Protein AF-A0A1C5IPR6-F1 (afdb_monomer)

Mean predicted aligned error: 8.32 Å

Structure (mmCIF, N/CA/C/O backbone):
data_AF-A0A1C5IPR6-F1
#
_entry.id   AF-A0A1C5IPR6-F1
#
loop_
_atom_site.group_PDB
_atom_site.id
_atom_site.type_symbol
_atom_site.label_atom_id
_atom_site.label_alt_id
_atom_site.label_comp_id
_atom_site.label_asym_id
_atom_site.label_entity_id
_atom_site.label_seq_id
_atom_site.pdbx_PDB_ins_code
_atom_site.Cartn_x
_atom_site.Cartn_y
_atom_site.Cartn_z
_atom_site.occupancy
_atom_site.B_iso_or_equiv
_atom_site.auth_seq_id
_atom_site.auth_comp_id
_atom_site.auth_asym_id
_atom_site.auth_atom_id
_atom_site.pdbx_PDB_model_num
ATOM 1 N N . MET A 1 1 ? 11.214 -1.389 -0.557 1.00 89.25 1 MET A N 1
ATOM 2 C CA . MET A 1 1 ? 10.838 -1.008 -1.935 1.00 89.25 1 MET A CA 1
ATOM 3 C C . MET A 1 1 ? 9.445 -0.386 -1.985 1.00 89.25 1 MET A C 1
ATOM 5 O O . MET A 1 1 ? 9.381 0.808 -2.201 1.00 89.25 1 MET A O 1
ATOM 9 N N . VAL A 1 2 ? 8.354 -1.113 -1.694 1.00 94.38 2 VAL A N 1
ATOM 10 C CA . VAL A 1 2 ? 6.977 -0.554 -1.754 1.00 94.38 2 VAL A CA 1
ATOM 11 C C . VAL A 1 2 ? 6.776 0.671 -0.853 1.00 94.38 2 VAL A C 1
ATOM 13 O O . VAL A 1 2 ? 6.270 1.685 -1.312 1.00 94.38 2 VAL A O 1
ATOM 16 N N . ALA A 1 3 ? 7.227 0.623 0.404 1.00 94.50 3 ALA A N 1
ATOM 17 C CA . ALA A 1 3 ? 7.155 1.795 1.280 1.00 94.50 3 ALA A CA 1
ATOM 18 C C . ALA A 1 3 ? 7.974 2.984 0.741 1.00 94.50 3 ALA A C 1
ATOM 20 O O . ALA A 1 3 ? 7.501 4.109 0.787 1.00 94.50 3 ALA A O 1
ATOM 21 N N . ALA A 1 4 ? 9.161 2.728 0.172 1.00 96.56 4 ALA A N 1
ATOM 22 C CA . ALA A 1 4 ? 9.982 3.769 -0.454 1.00 96.56 4 ALA A CA 1
ATOM 23 C C . ALA A 1 4 ? 9.252 4.417 -1.640 1.00 96.56 4 ALA A C 1
ATOM 25 O O . ALA A 1 4 ? 9.257 5.634 -1.758 1.00 96.56 4 ALA A O 1
ATOM 26 N N . PHE A 1 5 ? 8.564 3.615 -2.465 1.00 98.31 5 PHE A N 1
ATOM 27 C CA . PHE A 1 5 ? 7.723 4.129 -3.544 1.00 98.31 5 PHE A CA 1
ATOM 28 C C . PHE A 1 5 ? 6.685 5.121 -3.034 1.00 98.31 5 PHE A C 1
ATOM 30 O O . PHE A 1 5 ? 6.656 6.242 -3.518 1.00 98.31 5 PHE A O 1
ATOM 37 N N . TRP A 1 6 ? 5.881 4.746 -2.040 1.00 98.25 6 TRP A N 1
ATOM 38 C CA . TRP A 1 6 ? 4.841 5.635 -1.522 1.00 98.25 6 TRP A CA 1
ATOM 39 C C . TRP A 1 6 ? 5.412 6.871 -0.819 1.00 98.25 6 TRP A C 1
ATOM 41 O O . TRP A 1 6 ? 4.878 7.961 -0.992 1.00 98.25 6 TRP A O 1
ATOM 51 N N . GLN A 1 7 ? 6.517 6.725 -0.081 1.00 98.00 7 GLN A N 1
ATOM 52 C CA . GLN A 1 7 ? 7.211 7.847 0.559 1.00 98.00 7 GLN A CA 1
ATOM 53 C C . GLN A 1 7 ? 7.691 8.875 -0.473 1.00 98.00 7 GLN A C 1
ATOM 55 O O . GLN A 1 7 ? 7.416 10.065 -0.332 1.00 98.00 7 GLN A O 1
ATOM 60 N N . VAL A 1 8 ? 8.369 8.426 -1.532 1.00 98.50 8 VAL A N 1
ATOM 61 C CA . VAL A 1 8 ? 8.877 9.304 -2.596 1.00 98.50 8 VAL A CA 1
ATOM 62 C C . VAL A 1 8 ? 7.737 9.841 -3.465 1.00 98.50 8 VAL A C 1
ATOM 64 O O . VAL A 1 8 ? 7.719 11.030 -3.752 1.00 98.50 8 VAL A O 1
ATOM 67 N N . ALA A 1 9 ? 6.752 9.016 -3.832 1.00 98.50 9 ALA A N 1
ATOM 68 C CA . ALA A 1 9 ? 5.604 9.442 -4.636 1.00 98.50 9 ALA A CA 1
ATOM 69 C C . ALA A 1 9 ? 4.750 10.518 -3.951 1.00 98.50 9 ALA A C 1
ATOM 71 O O . ALA A 1 9 ? 4.113 11.299 -4.645 1.00 98.50 9 ALA A O 1
ATOM 72 N N . ALA A 1 10 ? 4.717 10.546 -2.616 1.00 98.06 10 ALA A N 1
ATOM 73 C CA . ALA A 1 10 ? 4.013 11.571 -1.853 1.00 98.06 10 ALA A CA 1
ATOM 74 C C . ALA A 1 10 ? 4.867 12.829 -1.623 1.00 98.06 10 ALA A C 1
ATOM 76 O O . ALA A 1 10 ? 4.388 13.938 -1.829 1.00 98.06 10 ALA A O 1
ATOM 77 N N . SER A 1 11 ? 6.123 12.666 -1.189 1.00 97.44 11 SER A N 1
ATOM 78 C CA . SER A 1 11 ? 6.946 13.781 -0.683 1.00 97.44 11 SER A CA 1
ATOM 79 C C . SER A 1 11 ? 7.966 14.349 -1.675 1.00 97.44 11 SER A C 1
ATOM 81 O O . SER A 1 11 ? 8.475 15.446 -1.465 1.00 97.44 11 SER A O 1
ATOM 83 N N . ARG A 1 12 ? 8.291 13.608 -2.739 1.00 98.12 12 ARG A N 1
ATOM 84 C CA . ARG A 1 12 ? 9.313 13.928 -3.755 1.00 98.12 12 ARG A CA 1
ATOM 85 C C . ARG A 1 12 ? 8.778 13.614 -5.153 1.00 98.12 12 ARG A C 1
ATOM 87 O O . ARG A 1 12 ? 9.444 13.003 -5.989 1.00 98.12 12 ARG A O 1
ATOM 94 N N . THR A 1 13 ? 7.526 14.003 -5.378 1.00 98.44 13 THR A N 1
ATOM 95 C CA . THR A 1 13 ? 6.723 13.635 -6.548 1.00 98.44 13 THR A CA 1
ATOM 96 C C . THR A 1 13 ? 7.406 13.983 -7.862 1.00 98.44 13 THR A C 1
ATOM 98 O O . THR A 1 13 ? 7.504 13.123 -8.734 1.00 98.44 13 THR A O 1
ATOM 101 N N . GLN A 1 14 ? 7.920 15.211 -7.988 1.00 98.50 14 GLN A N 1
ATOM 102 C CA . GLN A 1 14 ? 8.535 15.677 -9.233 1.00 98.50 14 GLN A CA 1
ATOM 103 C C . GLN A 1 14 ? 9.829 14.927 -9.559 1.00 98.50 14 GLN A C 1
ATOM 105 O O . GLN A 1 14 ? 9.998 14.474 -10.685 1.00 98.50 14 GLN A O 1
ATOM 110 N N . GLU A 1 15 ? 10.677 14.661 -8.560 1.00 98.62 15 GLU A N 1
ATOM 111 C CA . GLU A 1 15 ? 11.891 13.859 -8.762 1.00 98.62 15 GLU A CA 1
ATOM 112 C C . GLU A 1 15 ? 11.562 12.445 -9.268 1.00 98.62 15 GLU A C 1
ATOM 114 O O . GLU A 1 15 ? 12.245 11.913 -10.143 1.00 98.62 15 GLU A O 1
ATOM 119 N N . LEU A 1 16 ? 10.493 11.821 -8.752 1.00 98.75 16 LEU A N 1
ATOM 120 C CA . LEU A 1 16 ? 10.054 10.510 -9.233 1.00 98.75 16 LEU A CA 1
ATOM 121 C C . LEU A 1 16 ? 9.448 10.580 -10.639 1.00 98.75 16 LEU A C 1
ATOM 123 O O . LEU A 1 16 ? 9.690 9.676 -11.438 1.00 98.75 16 LEU A O 1
ATOM 127 N N . VAL A 1 17 ? 8.673 11.622 -10.949 1.00 98.75 17 VAL A N 1
ATOM 128 C CA . VAL A 1 17 ? 8.103 11.850 -12.286 1.00 98.75 17 VAL A CA 1
ATOM 129 C C . VAL A 1 17 ? 9.212 11.995 -13.324 1.00 98.75 17 VAL A C 1
ATOM 131 O O . VAL A 1 17 ? 9.202 11.266 -14.317 1.00 98.75 17 VAL A O 1
ATOM 134 N N . GLU A 1 18 ? 10.197 12.855 -13.070 1.00 98.69 18 GLU A N 1
ATOM 135 C CA . GLU A 1 18 ? 11.356 13.061 -13.944 1.00 98.69 18 GLU A CA 1
ATOM 136 C C . GLU A 1 18 ? 12.135 11.759 -14.141 1.00 98.69 18 GLU A C 1
ATOM 138 O O . GLU A 1 18 ? 12.402 11.347 -15.273 1.00 98.69 18 GLU A O 1
ATOM 143 N N . ARG A 1 19 ? 12.427 11.049 -13.044 1.00 98.44 19 ARG A N 1
ATOM 144 C CA . ARG A 1 19 ? 13.168 9.786 -13.090 1.00 98.44 19 ARG A CA 1
ATOM 145 C C . ARG A 1 19 ? 12.431 8.706 -13.887 1.00 98.44 19 ARG A C 1
ATOM 147 O O . ARG A 1 19 ? 13.060 7.951 -14.624 1.00 98.44 19 ARG A O 1
ATOM 154 N N . ILE A 1 20 ? 11.106 8.621 -13.768 1.00 98.19 20 ILE A N 1
ATOM 155 C CA . ILE A 1 20 ? 10.280 7.653 -14.507 1.00 98.19 20 ILE A CA 1
ATOM 156 C C . ILE A 1 20 ? 10.118 8.041 -15.978 1.00 98.19 20 ILE A C 1
ATOM 158 O O . ILE A 1 20 ? 10.091 7.154 -16.836 1.00 98.19 20 ILE A O 1
ATOM 162 N N . ALA A 1 21 ? 10.024 9.335 -16.281 1.00 98.38 21 ALA A N 1
ATOM 163 C CA . ALA A 1 21 ? 10.009 9.828 -17.652 1.00 98.38 21 ALA A CA 1
ATOM 164 C C . ALA A 1 21 ? 11.326 9.506 -18.371 1.00 98.38 21 ALA A C 1
ATOM 166 O O . ALA A 1 21 ? 11.285 9.023 -19.503 1.00 98.38 21 ALA A O 1
ATOM 167 N N . ASP A 1 22 ? 12.466 9.669 -17.692 1.00 98.31 22 ASP A N 1
ATOM 168 C CA . ASP A 1 22 ? 13.781 9.251 -18.188 1.00 98.31 22 ASP A CA 1
ATOM 169 C C . ASP A 1 22 ? 13.855 7.731 -18.419 1.00 98.31 22 ASP A C 1
ATOM 171 O O . ASP A 1 22 ? 14.203 7.289 -19.515 1.00 98.31 22 ASP A O 1
ATOM 175 N N . GLU A 1 23 ? 13.436 6.907 -17.445 1.00 98.00 23 GLU A N 1
ATOM 176 C CA . GLU A 1 23 ? 13.381 5.447 -17.631 1.00 98.00 23 GLU A CA 1
ATOM 177 C C . GLU A 1 23 ? 12.543 5.053 -18.853 1.00 98.00 23 GLU A C 1
ATOM 179 O O . GLU A 1 23 ? 12.905 4.144 -19.612 1.00 98.00 23 GLU A O 1
ATOM 184 N N . HIS A 1 24 ? 11.412 5.735 -19.043 1.00 97.94 24 HIS A N 1
ATOM 185 C CA . HIS A 1 24 ? 10.535 5.484 -20.169 1.00 97.94 24 HIS A CA 1
ATOM 186 C C . HIS A 1 24 ? 11.187 5.885 -21.494 1.00 97.94 24 HIS A C 1
ATOM 188 O O . HIS A 1 24 ? 11.265 5.055 -22.397 1.00 97.94 24 HIS A O 1
ATOM 194 N N . ALA A 1 25 ? 11.650 7.131 -21.615 1.00 97.81 25 ALA A N 1
ATOM 195 C CA . ALA A 1 25 ? 12.215 7.668 -22.849 1.00 97.81 25 ALA A CA 1
ATOM 196 C C . ALA A 1 25 ? 13.474 6.908 -23.288 1.00 97.81 25 ALA A C 1
ATOM 198 O O . ALA A 1 25 ? 13.625 6.600 -24.469 1.00 97.81 25 ALA A O 1
ATOM 199 N N . THR A 1 26 ? 14.336 6.556 -22.333 1.00 97.44 26 THR A N 1
ATOM 200 C CA . THR A 1 26 ? 15.636 5.939 -22.609 1.00 97.44 26 THR A CA 1
ATOM 201 C C . THR A 1 26 ? 15.528 4.437 -22.863 1.00 97.44 26 THR A C 1
ATOM 203 O O . THR A 1 26 ? 16.196 3.911 -23.754 1.00 97.44 26 THR A O 1
ATOM 206 N N . TYR A 1 27 ? 14.690 3.721 -22.103 1.00 97.56 27 TYR A N 1
ATOM 207 C CA . TYR A 1 27 ? 14.676 2.256 -22.145 1.00 97.56 27 TYR A CA 1
ATOM 208 C C . TYR A 1 27 ? 13.345 1.680 -22.608 1.00 97.56 27 TYR A C 1
ATOM 210 O O . TYR A 1 27 ? 13.325 0.854 -23.517 1.00 97.56 27 TYR A O 1
ATOM 218 N N . VAL A 1 28 ? 12.230 2.081 -21.992 1.00 95.81 28 VAL A N 1
ATOM 219 C CA . VAL A 1 28 ? 10.932 1.426 -22.235 1.00 95.81 28 VAL A CA 1
ATOM 220 C C . VAL A 1 28 ? 10.405 1.705 -23.641 1.00 95.81 28 VAL A C 1
ATOM 222 O O . VAL A 1 28 ? 9.931 0.778 -24.295 1.00 95.81 28 VAL A O 1
ATOM 225 N N . ALA A 1 29 ? 10.527 2.946 -24.116 1.00 95.00 29 ALA A N 1
ATOM 226 C CA . ALA A 1 29 ? 10.086 3.368 -25.443 1.00 95.00 29 ALA A CA 1
ATOM 227 C C . ALA A 1 29 ? 10.859 2.660 -26.567 1.00 95.00 29 ALA A C 1
ATOM 229 O O . ALA A 1 29 ? 10.278 2.350 -27.604 1.00 95.00 29 ALA A O 1
ATOM 230 N N . ALA A 1 30 ? 12.140 2.347 -26.342 1.00 93.62 30 ALA A N 1
ATOM 231 C CA . ALA A 1 30 ? 12.947 1.565 -27.278 1.00 93.62 30 ALA A CA 1
ATOM 232 C C . ALA A 1 30 ? 12.476 0.100 -27.385 1.00 93.62 30 ALA A C 1
ATOM 234 O O . ALA A 1 30 ? 12.649 -0.534 -28.424 1.00 93.62 30 ALA A O 1
ATOM 235 N N . GLY A 1 31 ? 11.869 -0.443 -26.323 1.00 91.56 31 GLY A N 1
ATOM 236 C CA . GLY A 1 31 ? 11.355 -1.811 -26.288 1.00 91.56 31 GLY A CA 1
ATOM 237 C C . GLY A 1 31 ? 12.439 -2.888 -26.440 1.00 91.56 31 GLY A C 1
ATOM 238 O O . GLY A 1 31 ? 13.626 -2.658 -26.190 1.00 91.56 31 GLY A O 1
ATOM 239 N N . GLY A 1 32 ? 12.007 -4.099 -26.808 1.00 90.00 32 GLY A N 1
ATOM 240 C CA . GLY A 1 32 ? 12.880 -5.216 -27.186 1.00 90.00 32 GLY A CA 1
ATOM 241 C C . GLY A 1 32 ? 14.017 -5.510 -26.198 1.00 90.00 32 GLY A C 1
ATOM 242 O O . GLY A 1 32 ? 13.815 -5.570 -24.982 1.00 90.00 32 GLY A O 1
ATOM 243 N N . ALA A 1 33 ? 15.225 -5.704 -26.736 1.00 93.44 33 ALA A N 1
ATOM 244 C CA . ALA A 1 33 ? 16.417 -6.040 -25.958 1.00 93.44 33 ALA A CA 1
ATOM 245 C C . ALA A 1 33 ? 16.846 -4.921 -24.993 1.00 93.44 33 ALA A C 1
ATOM 247 O O . ALA A 1 33 ? 17.271 -5.217 -23.878 1.00 93.44 33 ALA A O 1
ATOM 248 N N . THR A 1 34 ? 16.692 -3.650 -25.380 1.00 95.50 34 THR A N 1
ATOM 249 C CA . THR A 1 34 ? 17.062 -2.490 -24.550 1.00 95.50 34 THR A CA 1
ATOM 250 C C . THR A 1 34 ? 16.240 -2.449 -23.267 1.00 95.50 34 THR A C 1
ATOM 252 O O . THR A 1 34 ? 16.782 -2.407 -22.160 1.00 95.50 34 THR A O 1
ATOM 255 N N . ALA A 1 35 ? 14.918 -2.525 -23.400 1.00 95.19 35 ALA A N 1
ATOM 256 C CA . ALA A 1 35 ? 14.027 -2.520 -22.252 1.00 95.19 35 ALA A CA 1
ATOM 257 C C . ALA A 1 35 ? 14.174 -3.795 -21.402 1.00 95.19 35 ALA A C 1
ATOM 259 O O . ALA A 1 35 ? 14.115 -3.725 -20.172 1.00 95.19 35 ALA A O 1
ATOM 260 N N . LEU A 1 36 ? 14.417 -4.953 -22.030 1.00 96.56 36 LEU A N 1
ATOM 261 C CA . LEU A 1 36 ? 14.674 -6.207 -21.317 1.00 96.56 36 LEU A CA 1
ATOM 262 C C . LEU A 1 36 ? 15.964 -6.145 -20.486 1.00 96.56 36 LEU A C 1
ATOM 264 O O . LEU A 1 36 ? 15.958 -6.539 -19.320 1.00 96.56 36 LEU A O 1
ATOM 268 N N . ALA A 1 37 ? 17.047 -5.598 -21.042 1.00 97.25 37 ALA A N 1
ATOM 269 C CA . ALA A 1 37 ? 18.288 -5.379 -20.306 1.00 97.25 37 ALA A CA 1
ATOM 270 C C . ALA A 1 37 ? 18.072 -4.423 -19.122 1.00 97.25 37 ALA A C 1
ATOM 272 O O . ALA A 1 37 ? 18.592 -4.657 -18.028 1.00 97.25 37 ALA A O 1
ATOM 273 N N . ARG A 1 38 ? 17.241 -3.384 -19.297 1.00 97.69 38 ARG A N 1
ATOM 274 C CA . ARG A 1 38 ? 16.881 -2.479 -18.197 1.00 97.69 38 ARG A CA 1
ATOM 275 C C . ARG A 1 38 ? 16.055 -3.167 -17.111 1.00 97.69 38 ARG A C 1
ATOM 277 O O . ARG A 1 38 ? 16.245 -2.892 -15.926 1.00 97.69 38 ARG A O 1
ATOM 284 N N . TRP A 1 39 ? 15.182 -4.100 -17.482 1.00 97.31 39 TRP A N 1
ATOM 285 C CA . TRP A 1 39 ? 14.480 -4.944 -16.516 1.00 97.31 39 TRP A CA 1
ATOM 286 C C . TRP A 1 39 ? 15.445 -5.811 -15.710 1.00 97.31 39 TRP A C 1
ATOM 288 O O . TRP A 1 39 ? 15.369 -5.808 -14.481 1.00 97.31 39 TRP A O 1
ATOM 298 N N . ASP A 1 40 ? 16.384 -6.497 -16.371 1.00 97.12 40 ASP A N 1
ATOM 299 C CA . ASP A 1 40 ? 17.400 -7.312 -15.694 1.00 97.12 40 ASP A CA 1
ATOM 300 C C . ASP A 1 40 ? 18.259 -6.443 -14.745 1.00 97.12 40 ASP A 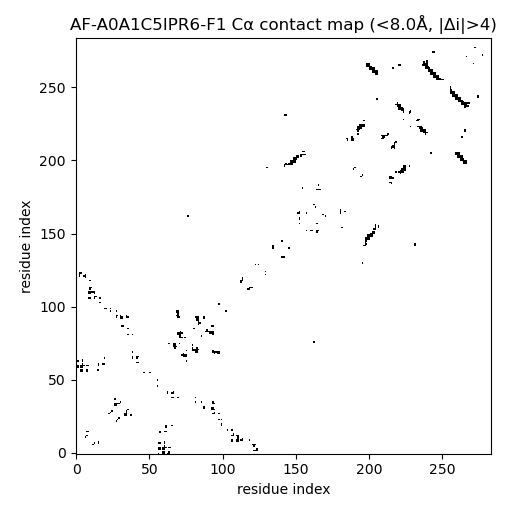C 1
ATOM 302 O O . ASP A 1 40 ? 18.482 -6.831 -13.592 1.00 97.12 40 ASP A O 1
ATOM 306 N N . TYR A 1 41 ? 18.634 -5.225 -15.164 1.00 97.75 41 TYR A N 1
ATOM 307 C CA . TYR A 1 41 ? 19.297 -4.231 -14.307 1.00 97.75 41 TYR A CA 1
ATOM 308 C C . TYR A 1 41 ? 18.486 -3.944 -13.041 1.00 97.75 41 TYR A C 1
ATOM 310 O O . TYR A 1 41 ? 18.982 -4.136 -11.931 1.00 97.75 41 TYR A O 1
ATOM 318 N N . TRP A 1 42 ? 17.219 -3.542 -13.176 1.00 97.19 42 TRP A N 1
ATOM 319 C CA . TRP A 1 42 ? 16.392 -3.198 -12.020 1.00 97.19 42 TRP A CA 1
ATOM 320 C C . TRP A 1 42 ? 16.136 -4.389 -11.110 1.00 97.19 42 TRP A C 1
ATOM 322 O O . TRP A 1 42 ? 16.087 -4.237 -9.888 1.00 97.19 42 TRP A O 1
ATOM 332 N N . ARG A 1 43 ? 16.017 -5.595 -11.666 1.00 95.12 43 ARG A N 1
ATOM 333 C CA . ARG A 1 43 ? 15.898 -6.829 -10.884 1.00 95.12 43 ARG A CA 1
ATOM 334 C C . ARG A 1 43 ? 17.136 -7.073 -10.030 1.00 95.12 43 ARG A C 1
ATOM 336 O O . ARG A 1 43 ? 16.978 -7.352 -8.839 1.00 95.12 43 ARG A O 1
ATOM 343 N N . ALA A 1 44 ? 18.327 -6.903 -10.598 1.00 95.25 44 ALA A N 1
ATOM 344 C CA . ALA A 1 44 ? 19.600 -7.093 -9.908 1.00 95.25 44 ALA A CA 1
ATOM 345 C C . ALA A 1 44 ? 20.001 -5.917 -9.000 1.00 95.25 44 ALA A C 1
ATOM 347 O O . ALA A 1 44 ? 20.789 -6.112 -8.075 1.00 95.25 44 ALA A O 1
ATOM 348 N N . TRP A 1 45 ? 19.447 -4.722 -9.231 1.00 96.50 45 TRP A N 1
ATOM 349 C CA . TRP A 1 45 ? 19.873 -3.490 -8.570 1.00 96.50 45 TRP A CA 1
ATOM 350 C C . TRP A 1 45 ? 19.840 -3.585 -7.042 1.00 96.50 45 TRP A C 1
ATOM 352 O O . TRP A 1 45 ? 18.838 -4.007 -6.441 1.00 96.50 45 TRP A O 1
ATOM 362 N N . LYS A 1 46 ? 20.929 -3.125 -6.431 1.00 94.94 46 LYS A N 1
ATOM 363 C CA . LYS A 1 46 ? 21.109 -2.912 -4.997 1.00 94.94 46 LYS A CA 1
ATOM 364 C C . LYS A 1 46 ? 21.869 -1.602 -4.812 1.00 94.94 46 LYS A C 1
ATOM 366 O O . LYS A 1 46 ? 22.683 -1.251 -5.663 1.00 94.94 46 LYS A O 1
ATOM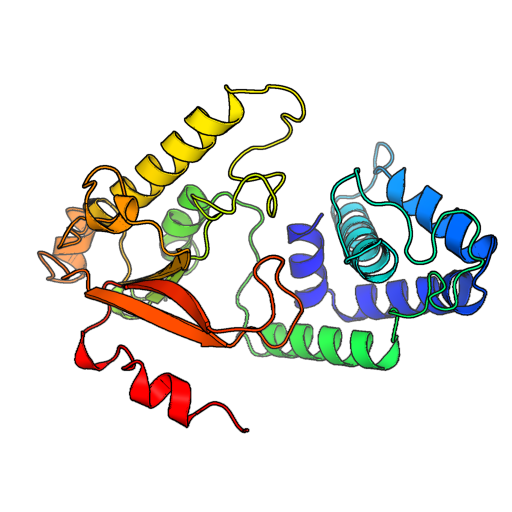 371 N N . ALA A 1 47 ? 21.623 -0.916 -3.700 1.00 95.62 47 ALA A N 1
ATOM 372 C CA . ALA A 1 47 ? 22.375 0.281 -3.355 1.00 95.62 47 ALA A CA 1
ATOM 373 C C . ALA A 1 47 ? 23.869 -0.050 -3.211 1.00 95.62 47 ALA A C 1
ATOM 375 O O . ALA A 1 47 ? 24.235 -1.051 -2.588 1.00 95.62 47 ALA A O 1
ATOM 376 N N . ALA A 1 48 ? 24.725 0.790 -3.789 1.00 94.94 48 ALA A N 1
ATOM 377 C CA . ALA A 1 48 ? 26.164 0.685 -3.597 1.00 94.94 48 ALA A CA 1
ATOM 378 C C . ALA A 1 48 ? 26.544 1.139 -2.172 1.00 94.94 48 ALA A C 1
ATOM 380 O O . ALA A 1 48 ? 25.853 1.998 -1.605 1.00 94.94 48 ALA A O 1
ATOM 381 N N . PRO A 1 49 ? 27.640 0.625 -1.585 1.00 94.88 49 PRO A N 1
ATOM 382 C CA . PRO A 1 49 ? 28.163 1.149 -0.327 1.00 94.88 49 PRO A CA 1
ATOM 383 C C . PRO A 1 49 ? 28.363 2.670 -0.394 1.00 94.88 49 PRO A C 1
ATOM 385 O O . PRO A 1 49 ? 28.891 3.184 -1.376 1.00 94.88 49 PRO A O 1
ATOM 388 N N . GLY A 1 50 ? 27.913 3.390 0.636 1.00 94.69 50 GLY A N 1
ATOM 389 C CA . GLY A 1 50 ? 27.994 4.856 0.691 1.00 94.69 50 GLY A CA 1
ATOM 390 C C . GLY A 1 50 ? 26.875 5.607 -0.044 1.00 94.69 50 GLY A C 1
ATOM 391 O O . GLY A 1 50 ? 26.859 6.835 -0.007 1.00 94.69 50 GLY A O 1
ATOM 392 N N . THR A 1 51 ? 25.914 4.913 -0.668 1.00 95.94 51 THR A N 1
ATOM 393 C CA . THR A 1 51 ? 24.722 5.565 -1.240 1.00 95.94 51 THR A CA 1
ATOM 394 C C . THR A 1 51 ? 23.943 6.283 -0.137 1.00 95.94 51 THR A C 1
ATOM 396 O O . THR A 1 51 ? 23.617 5.683 0.890 1.00 95.94 51 THR A O 1
ATOM 399 N N . SER A 1 52 ? 23.626 7.564 -0.346 1.00 97.25 52 SER A N 1
ATOM 400 C CA . SER A 1 52 ? 22.814 8.321 0.609 1.00 97.25 52 SER A CA 1
ATOM 401 C C . SER A 1 52 ? 21.420 7.705 0.735 1.00 97.25 52 SER A C 1
ATOM 403 O O . SER A 1 52 ? 20.872 7.178 -0.237 1.00 97.25 52 SER A O 1
ATOM 405 N N . ARG A 1 53 ? 20.796 7.823 1.912 1.00 95.31 53 ARG A N 1
ATOM 406 C CA . ARG A 1 53 ? 19.447 7.286 2.108 1.00 95.31 53 ARG A CA 1
ATOM 407 C C . ARG A 1 53 ? 18.422 7.900 1.149 1.00 95.31 53 ARG A C 1
ATOM 409 O O . ARG A 1 53 ? 17.584 7.189 0.604 1.00 95.31 53 ARG A O 1
ATOM 416 N N . SER A 1 54 ? 18.524 9.206 0.910 1.00 96.19 54 SER A N 1
ATOM 417 C CA . SER A 1 54 ? 17.645 9.920 -0.022 1.00 96.19 54 SER A CA 1
ATOM 418 C C . SER A 1 54 ? 17.758 9.367 -1.448 1.00 96.19 54 SER A C 1
ATOM 420 O O . SER A 1 54 ? 16.744 9.115 -2.103 1.00 96.19 54 SER A O 1
ATOM 422 N N . THR A 1 55 ? 18.983 9.119 -1.917 1.00 97.38 55 THR A N 1
ATOM 423 C CA . THR A 1 55 ? 19.234 8.523 -3.237 1.00 97.38 55 THR A CA 1
ATOM 424 C C . THR A 1 55 ? 18.718 7.089 -3.301 1.00 97.38 55 THR A C 1
ATOM 426 O O . THR A 1 55 ? 18.031 6.725 -4.252 1.00 97.38 55 THR A O 1
ATOM 429 N N . GLU A 1 56 ? 18.997 6.280 -2.275 1.00 97.56 56 GLU A N 1
ATOM 430 C CA . GLU A 1 56 ? 18.517 4.899 -2.204 1.00 97.56 56 GLU A CA 1
ATOM 431 C C . GLU A 1 56 ? 16.985 4.828 -2.275 1.00 97.56 56 GLU A C 1
ATOM 433 O O . GLU A 1 56 ? 16.447 3.999 -3.009 1.00 97.56 56 GLU A O 1
ATOM 438 N N . ASP A 1 57 ? 16.270 5.689 -1.547 1.00 97.56 57 ASP A N 1
ATOM 439 C CA . ASP A 1 57 ? 14.807 5.675 -1.534 1.00 97.56 57 ASP A CA 1
ATOM 440 C C . ASP A 1 57 ? 14.209 6.062 -2.902 1.00 97.56 57 ASP A C 1
ATOM 442 O O . ASP A 1 57 ? 13.256 5.409 -3.335 1.00 97.56 57 ASP A O 1
ATOM 446 N N . LEU A 1 58 ? 14.795 7.032 -3.624 1.00 98.50 58 LEU A N 1
ATOM 447 C CA . LEU A 1 58 ? 14.376 7.391 -4.991 1.00 98.50 58 LEU A CA 1
ATOM 448 C C . LEU A 1 58 ? 14.601 6.237 -5.981 1.00 98.50 58 LEU A C 1
ATOM 450 O O . LEU A 1 58 ? 13.708 5.898 -6.762 1.00 98.50 58 LEU A O 1
ATOM 454 N N . GLU A 1 59 ? 15.759 5.582 -5.926 1.00 98.25 59 GLU A N 1
ATOM 455 C CA . GLU A 1 59 ? 16.060 4.442 -6.799 1.00 98.25 59 GLU A CA 1
ATOM 456 C C . GLU A 1 59 ? 15.181 3.226 -6.458 1.00 98.25 59 GLU A C 1
ATOM 458 O O . GLU A 1 59 ? 14.685 2.540 -7.352 1.00 98.25 59 GLU A O 1
ATOM 463 N N . LEU A 1 60 ? 14.883 2.985 -5.175 1.00 98.00 60 LEU A N 1
ATOM 464 C CA . LEU A 1 60 ? 13.923 1.960 -4.758 1.00 98.00 60 LEU A CA 1
ATOM 465 C C . LEU A 1 60 ? 12.495 2.275 -5.219 1.00 98.00 60 LEU A C 1
ATOM 467 O O . LEU A 1 60 ? 11.775 1.350 -5.601 1.00 98.00 60 LEU A O 1
ATOM 471 N N . ALA A 1 61 ? 12.071 3.539 -5.177 1.00 98.38 61 ALA A N 1
ATOM 472 C CA . ALA A 1 61 ? 10.773 3.975 -5.684 1.00 98.38 61 ALA A CA 1
ATOM 473 C C . ALA A 1 61 ? 10.667 3.751 -7.199 1.00 98.38 61 ALA A C 1
ATOM 475 O O . ALA A 1 61 ? 9.702 3.144 -7.673 1.00 98.38 61 ALA A O 1
ATOM 476 N N . THR A 1 62 ? 11.711 4.140 -7.930 1.00 98.50 62 THR A N 1
ATOM 477 C CA . THR A 1 62 ? 11.830 3.950 -9.380 1.00 98.50 62 THR A CA 1
ATOM 478 C C . THR A 1 62 ? 11.800 2.468 -9.741 1.00 98.50 62 THR A C 1
ATOM 480 O O . THR A 1 62 ? 10.952 2.037 -10.522 1.00 98.50 62 THR A O 1
ATOM 483 N N . LYS A 1 63 ? 12.633 1.648 -9.083 1.00 98.00 63 LYS A N 1
ATOM 484 C CA . LYS A 1 63 ? 12.644 0.183 -9.213 1.00 98.00 63 LYS A CA 1
ATOM 485 C C . LYS A 1 63 ? 11.265 -0.422 -8.957 1.00 98.00 63 LYS A C 1
ATOM 487 O O . LYS A 1 63 ? 10.844 -1.326 -9.679 1.00 98.00 63 LYS A O 1
ATOM 492 N N . CYS A 1 64 ? 10.562 0.058 -7.928 1.00 97.88 64 CYS A N 1
ATOM 493 C CA . CYS A 1 64 ? 9.230 -0.421 -7.574 1.00 97.88 64 CYS A CA 1
ATOM 494 C C . CYS A 1 64 ? 8.240 -0.219 -8.718 1.00 97.88 64 CYS A C 1
ATOM 496 O O . CYS A 1 64 ? 7.601 -1.177 -9.154 1.00 97.88 64 CYS A O 1
ATOM 498 N N . LEU A 1 65 ? 8.125 1.018 -9.203 1.00 98.12 65 LEU A N 1
ATOM 499 C CA . LEU A 1 65 ? 7.176 1.364 -10.250 1.00 98.12 65 LEU A CA 1
ATOM 500 C C . LEU A 1 65 ? 7.558 0.696 -11.573 1.00 98.12 65 LEU A C 1
ATOM 502 O O . LEU A 1 65 ? 6.703 0.080 -12.213 1.00 98.12 65 LEU A O 1
ATOM 506 N N . PHE A 1 66 ? 8.846 0.733 -11.929 1.00 97.94 66 PHE A N 1
ATOM 507 C CA . PHE A 1 66 ? 9.347 0.135 -13.159 1.00 97.94 66 PHE A CA 1
ATOM 508 C C . PHE A 1 66 ? 9.006 -1.351 -13.220 1.00 97.94 66 PHE A C 1
ATOM 510 O O . PHE A 1 66 ? 8.322 -1.797 -14.142 1.00 97.94 66 PHE A O 1
ATOM 517 N N . LEU A 1 67 ? 9.414 -2.127 -12.210 1.00 97.06 67 LEU A N 1
ATOM 518 C CA . LEU A 1 67 ? 9.169 -3.569 -12.183 1.00 97.06 67 LEU A CA 1
ATOM 519 C C . LEU A 1 67 ? 7.678 -3.893 -12.088 1.00 97.06 67 LEU A C 1
ATOM 521 O O . LEU A 1 67 ? 7.230 -4.856 -12.705 1.00 97.06 67 LEU A O 1
ATOM 525 N N . ASN A 1 68 ? 6.884 -3.091 -11.378 1.00 96.94 68 ASN A N 1
ATOM 526 C CA . ASN A 1 68 ? 5.442 -3.304 -11.301 1.00 96.94 68 ASN A CA 1
ATOM 527 C C . ASN A 1 68 ? 4.741 -3.111 -12.658 1.00 96.94 68 ASN A C 1
ATOM 529 O O . ASN A 1 68 ? 3.711 -3.735 -12.907 1.00 96.94 68 ASN A O 1
ATOM 533 N N . ARG A 1 69 ? 5.277 -2.270 -13.546 1.00 96.56 69 ARG A N 1
ATOM 534 C CA . ARG A 1 69 ? 4.718 -2.062 -14.891 1.00 96.56 69 ARG A CA 1
ATOM 535 C C . ARG A 1 69 ? 5.278 -3.017 -15.943 1.00 96.56 69 ARG A C 1
ATOM 537 O O . ARG A 1 69 ? 4.580 -3.321 -16.902 1.00 96.56 69 ARG A O 1
ATOM 544 N N . THR A 1 70 ? 6.489 -3.530 -15.740 1.00 95.69 70 THR A N 1
ATOM 545 C CA . THR A 1 70 ? 7.230 -4.331 -16.735 1.00 95.69 70 THR A CA 1
ATOM 546 C C . THR A 1 70 ? 7.335 -5.821 -16.399 1.00 95.69 70 THR A C 1
ATOM 548 O O . THR A 1 70 ? 7.832 -6.606 -17.202 1.00 95.69 70 THR A O 1
ATOM 551 N N . THR A 1 71 ? 6.861 -6.253 -15.230 1.00 95.31 71 THR A N 1
ATOM 552 C CA . THR A 1 71 ? 6.855 -7.669 -14.821 1.00 95.31 71 THR A CA 1
ATOM 553 C C . THR A 1 71 ? 5.478 -8.286 -15.047 1.00 95.31 71 THR A C 1
ATOM 555 O O . THR A 1 71 ? 4.451 -7.614 -14.910 1.00 95.31 71 THR A O 1
ATOM 558 N N . PHE A 1 72 ? 5.431 -9.576 -15.384 1.00 91.06 72 PHE A N 1
ATOM 559 C CA . PHE A 1 72 ? 4.178 -10.305 -15.562 1.00 91.06 72 PHE A CA 1
ATOM 560 C C . PHE A 1 72 ? 3.274 -10.157 -14.325 1.00 91.06 72 PHE A C 1
ATOM 562 O O . PHE A 1 72 ? 3.715 -10.321 -13.186 1.00 91.06 72 PHE A O 1
ATOM 569 N N . SER A 1 73 ? 2.012 -9.779 -14.553 1.00 87.19 73 SER A N 1
ATOM 570 C CA . SER A 1 73 ? 1.023 -9.454 -13.507 1.00 87.19 73 SER A CA 1
ATOM 571 C C . SER A 1 73 ? 1.452 -8.375 -12.496 1.00 87.19 73 SER A C 1
ATOM 573 O O . SER A 1 73 ? 0.852 -8.258 -11.434 1.00 87.19 73 SER A O 1
ATOM 575 N N . GLY A 1 74 ? 2.474 -7.572 -12.814 1.00 88.75 74 GLY A N 1
ATOM 576 C CA . GLY A 1 74 ? 3.026 -6.544 -11.924 1.00 88.75 74 GLY A CA 1
ATOM 577 C C . GLY A 1 74 ? 3.633 -7.091 -10.634 1.00 88.75 74 GLY A C 1
ATOM 578 O O . GLY A 1 74 ? 3.818 -6.354 -9.661 1.00 88.75 74 GLY A O 1
ATOM 579 N N . ILE A 1 75 ? 3.936 -8.387 -10.626 1.00 86.50 75 ILE A N 1
ATOM 580 C CA . ILE A 1 75 ? 4.452 -9.105 -9.475 1.00 86.50 75 ILE A CA 1
ATOM 581 C C . ILE A 1 75 ? 5.875 -8.631 -9.181 1.00 86.50 75 ILE A C 1
ATOM 583 O O . ILE A 1 75 ? 6.784 -8.792 -9.986 1.00 86.50 75 ILE A O 1
ATOM 587 N N . LEU A 1 76 ? 6.090 -8.081 -7.988 1.00 86.25 76 LEU A N 1
ATOM 588 C CA . LEU A 1 76 ? 7.411 -7.611 -7.560 1.00 86.25 76 LEU A CA 1
ATOM 589 C C . LEU A 1 76 ? 8.269 -8.723 -6.939 1.00 86.25 76 LEU A C 1
ATOM 591 O O . LEU A 1 76 ? 9.486 -8.570 -6.793 1.00 86.25 76 LEU A O 1
ATOM 595 N N . HIS A 1 77 ? 7.661 -9.855 -6.571 1.00 73.00 77 HIS A N 1
ATOM 596 C CA . HIS A 1 77 ? 8.393 -10.980 -6.003 1.00 73.00 77 HIS A CA 1
ATOM 597 C C . HIS A 1 77 ? 9.091 -11.801 -7.088 1.00 73.00 77 HIS A C 1
ATOM 599 O O . HIS A 1 77 ? 8.604 -11.964 -8.201 1.00 73.00 77 HIS A O 1
ATOM 605 N N . GLY A 1 78 ? 10.262 -12.347 -6.758 1.00 73.38 78 GLY A N 1
ATOM 606 C CA . GLY A 1 78 ? 11.219 -12.811 -7.763 1.00 73.38 78 GLY A CA 1
ATOM 607 C C . GLY A 1 78 ? 10.892 -14.060 -8.581 1.00 73.38 78 GLY A C 1
ATOM 608 O O . GLY A 1 78 ? 11.807 -14.611 -9.172 1.00 73.38 78 GLY A O 1
ATOM 609 N N . GLN A 1 79 ? 9.638 -14.504 -8.595 1.00 77.75 79 GLN A N 1
ATOM 610 C CA . GLN A 1 79 ? 9.191 -15.659 -9.377 1.00 77.75 79 GLN A CA 1
ATOM 611 C C . GLN A 1 79 ? 8.625 -15.262 -10.745 1.00 77.75 79 GLN A C 1
ATOM 613 O O . GLN A 1 79 ? 8.587 -16.093 -11.646 1.00 77.75 79 GLN A O 1
ATOM 618 N N . ALA A 1 80 ? 8.188 -14.011 -10.913 1.00 87.69 80 ALA A N 1
ATOM 619 C CA . ALA A 1 80 ? 7.654 -13.540 -12.182 1.00 87.69 80 ALA A CA 1
ATOM 620 C C . ALA A 1 80 ? 8.768 -12.998 -13.091 1.00 87.69 80 ALA A C 1
ATOM 622 O O . ALA A 1 80 ? 9.655 -12.264 -12.647 1.00 87.69 80 ALA A O 1
ATOM 623 N N . GLY A 1 81 ? 8.703 -13.374 -14.368 1.00 92.06 81 GLY A N 1
ATOM 624 C CA . GLY A 1 81 ? 9.543 -12.824 -15.429 1.00 92.06 81 GLY A CA 1
ATOM 625 C C . GLY A 1 81 ? 8.971 -11.531 -16.027 1.00 92.06 81 GLY A C 1
ATOM 626 O O . GLY A 1 81 ? 7.866 -11.115 -15.659 1.00 92.06 81 GLY A O 1
ATOM 627 N N . PRO A 1 82 ? 9.691 -10.900 -16.969 1.00 94.81 82 PRO A N 1
ATOM 628 C CA . PRO A 1 82 ? 9.210 -9.711 -17.663 1.00 94.81 82 PRO A CA 1
ATOM 629 C C . PRO A 1 82 ? 7.913 -10.012 -18.423 1.00 94.81 82 PRO A C 1
ATOM 631 O O . PRO A 1 82 ? 7.702 -11.127 -18.915 1.00 94.81 82 PRO A O 1
ATOM 634 N N . ILE A 1 83 ? 7.034 -9.017 -18.531 1.00 92.38 83 ILE A N 1
ATOM 635 C CA . ILE A 1 83 ? 5.851 -9.120 -19.387 1.00 92.38 83 ILE A CA 1
ATOM 636 C C . ILE A 1 83 ? 6.287 -9.303 -20.849 1.00 92.38 83 ILE A C 1
ATOM 638 O O . ILE A 1 83 ? 7.306 -8.761 -21.273 1.00 92.38 83 ILE A O 1
ATOM 642 N N . GLY A 1 84 ? 5.569 -10.148 -21.589 1.00 89.44 84 GLY A N 1
ATOM 643 C CA . GLY A 1 84 ? 5.961 -10.561 -22.942 1.00 89.44 84 GLY A CA 1
ATOM 644 C C . GLY A 1 84 ? 7.022 -11.664 -23.000 1.00 89.44 84 GLY A C 1
ATOM 645 O O . GLY A 1 84 ? 7.390 -12.103 -24.088 1.00 89.44 84 GLY A O 1
ATOM 646 N N . GLY A 1 85 ? 7.497 -12.144 -21.843 1.00 91.62 85 GLY A N 1
ATOM 647 C CA . GLY A 1 85 ? 8.510 -13.196 -21.742 1.00 91.62 85 GLY A CA 1
ATOM 648 C C . GLY A 1 85 ? 9.910 -12.716 -22.129 1.00 91.62 85 GLY A C 1
ATOM 649 O O . GLY A 1 85 ? 10.098 -11.628 -22.661 1.00 91.62 85 GLY A O 1
ATOM 650 N N . ARG A 1 86 ? 10.943 -13.522 -21.864 1.00 92.88 86 ARG A N 1
ATOM 651 C CA . ARG A 1 86 ? 12.332 -13.111 -22.154 1.00 92.88 86 ARG A CA 1
ATOM 652 C C . ARG A 1 86 ? 12.630 -12.975 -23.650 1.00 92.88 86 ARG A C 1
ATOM 654 O O . ARG A 1 86 ? 13.490 -12.189 -24.010 1.00 92.88 86 ARG A O 1
ATOM 661 N N . ALA A 1 87 ? 11.913 -13.700 -24.509 1.00 91.88 87 ALA A N 1
ATOM 662 C CA . ALA A 1 87 ? 12.069 -13.579 -25.958 1.00 91.88 87 ALA A CA 1
ATOM 663 C C . ALA A 1 87 ? 11.474 -12.274 -26.522 1.00 91.88 87 ALA A C 1
ATOM 665 O O . ALA A 1 87 ? 11.833 -11.888 -27.626 1.00 91.88 87 ALA A O 1
ATOM 666 N N . GLN A 1 88 ? 10.578 -11.602 -25.780 1.00 90.75 88 GLN A N 1
ATOM 667 C CA . GLN A 1 88 ? 9.890 -10.375 -26.212 1.00 90.75 88 GLN A CA 1
ATOM 668 C C . GLN A 1 88 ? 9.182 -10.503 -27.579 1.00 90.75 88 GLN A C 1
ATOM 670 O O . GLN A 1 88 ? 9.049 -9.529 -28.309 1.00 90.75 88 GLN A O 1
ATOM 675 N N . THR A 1 89 ? 8.702 -11.704 -27.917 1.00 87.00 89 THR A N 1
ATOM 676 C CA . THR A 1 89 ? 7.984 -12.001 -29.173 1.00 87.00 89 THR A CA 1
ATOM 677 C C . THR A 1 89 ? 6.461 -11.936 -29.040 1.00 87.00 89 THR A C 1
ATOM 679 O O . THR A 1 89 ? 5.744 -12.103 -30.020 1.00 87.00 89 THR A O 1
ATOM 682 N N . SER A 1 90 ? 5.954 -11.732 -27.825 1.00 87.38 90 SER A N 1
ATOM 683 C CA . SER A 1 90 ? 4.523 -11.580 -27.551 1.00 87.38 90 SER A CA 1
ATOM 684 C C . SER A 1 90 ? 4.029 -10.193 -27.973 1.00 87.38 90 SER A C 1
ATOM 686 O O . SER A 1 90 ? 4.746 -9.211 -27.797 1.00 87.38 90 SER A O 1
ATOM 688 N N . GLU A 1 91 ? 2.765 -10.092 -28.399 1.00 86.69 91 GLU A N 1
ATOM 689 C CA . GLU A 1 91 ? 2.089 -8.810 -28.684 1.00 86.69 91 GLU A CA 1
ATOM 690 C C . GLU A 1 91 ? 2.128 -7.846 -27.482 1.00 86.69 91 GLU A C 1
ATOM 692 O O . GLU A 1 91 ? 2.190 -6.627 -27.629 1.00 86.69 91 GLU A O 1
ATOM 697 N N . TYR A 1 92 ? 2.165 -8.394 -26.265 1.00 88.44 92 TYR A N 1
ATOM 698 C CA . TYR A 1 92 ? 2.374 -7.645 -25.029 1.00 88.44 92 TYR A CA 1
ATOM 699 C C . TYR A 1 92 ? 3.863 -7.505 -24.696 1.00 88.44 92 TYR A C 1
ATOM 701 O O . TYR A 1 92 ? 4.371 -8.208 -23.822 1.00 88.44 92 TYR A O 1
ATOM 709 N N . GLY A 1 93 ? 4.565 -6.606 -25.384 1.00 90.56 93 GLY A N 1
ATOM 710 C CA . GLY A 1 93 ? 5.956 -6.269 -25.063 1.00 90.56 93 GLY A CA 1
ATOM 711 C C . GLY A 1 93 ? 6.115 -5.615 -23.683 1.00 90.56 93 GLY A C 1
ATOM 712 O O . GLY A 1 93 ? 5.149 -5.175 -23.058 1.00 90.56 93 GLY A O 1
ATOM 713 N N . ILE A 1 94 ? 7.351 -5.502 -23.205 1.00 92.44 94 ILE A N 1
ATOM 714 C CA . ILE A 1 94 ? 7.685 -4.987 -21.866 1.00 92.44 94 ILE A CA 1
ATOM 715 C C . ILE A 1 94 ? 7.072 -3.619 -21.507 1.00 92.44 94 ILE A C 1
ATOM 717 O O . ILE A 1 94 ? 6.697 -3.391 -20.357 1.00 92.44 94 ILE A O 1
ATOM 721 N N . GLY A 1 95 ? 6.925 -2.726 -22.490 1.00 92.31 95 GLY A N 1
ATOM 722 C CA . GLY A 1 95 ? 6.358 -1.388 -22.313 1.00 92.31 95 GLY A CA 1
ATOM 723 C C . GLY A 1 95 ? 4.831 -1.313 -22.370 1.00 92.31 95 GLY A C 1
ATOM 724 O O . GLY A 1 95 ? 4.276 -0.256 -22.089 1.00 92.31 95 GLY A O 1
ATOM 725 N N . CYS A 1 96 ? 4.119 -2.404 -22.683 1.00 93.00 96 CYS A N 1
ATOM 726 C CA . CYS A 1 96 ? 2.681 -2.348 -22.998 1.00 93.00 96 CYS A CA 1
ATOM 727 C C . CYS A 1 96 ? 1.784 -1.845 -21.849 1.00 93.00 96 CYS A C 1
ATOM 729 O O . CYS A 1 96 ? 0.659 -1.412 -22.085 1.00 93.00 96 CYS A O 1
ATOM 731 N N . ARG A 1 97 ? 2.263 -1.885 -20.597 1.00 93.69 97 ARG A N 1
ATOM 732 C CA . ARG A 1 97 ? 1.557 -1.372 -19.405 1.00 93.69 97 ARG A CA 1
ATOM 733 C C . ARG A 1 97 ? 2.173 -0.093 -18.837 1.00 93.69 97 ARG A C 1
ATOM 735 O O . ARG A 1 97 ? 1.738 0.380 -17.785 1.00 93.69 97 ARG A O 1
ATOM 742 N N . PHE A 1 98 ? 3.178 0.458 -19.507 1.00 95.81 98 PHE A N 1
ATOM 743 C CA . PHE A 1 98 ? 3.928 1.629 -19.072 1.00 95.81 98 PHE A CA 1
ATOM 744 C C . PHE A 1 98 ? 3.360 2.907 -19.701 1.00 95.81 98 PHE A C 1
ATOM 746 O O . PHE A 1 98 ? 4.039 3.630 -20.420 1.00 95.81 98 PHE A O 1
ATOM 753 N N . ASN A 1 99 ? 2.079 3.185 -19.448 1.00 95.50 99 ASN A N 1
ATOM 754 C CA . ASN A 1 99 ? 1.440 4.407 -19.935 1.00 95.50 99 ASN A CA 1
ATOM 755 C C . ASN A 1 99 ? 1.984 5.621 -19.166 1.00 95.50 99 ASN A C 1
ATOM 757 O O . ASN A 1 99 ? 1.453 5.961 -18.109 1.00 95.50 99 ASN A O 1
ATOM 761 N N . LEU A 1 100 ? 3.042 6.251 -19.689 1.00 97.25 100 LEU A N 1
ATOM 762 C CA . LEU A 1 100 ? 3.750 7.336 -19.011 1.00 97.25 100 LEU A CA 1
ATOM 763 C C . LEU A 1 100 ? 2.811 8.478 -18.614 1.00 97.25 100 LEU A C 1
ATOM 765 O O . LEU A 1 100 ? 2.792 8.850 -17.447 1.00 97.25 100 LEU A O 1
ATOM 769 N N . LYS A 1 101 ? 1.976 8.971 -19.538 1.00 97.88 101 LYS A N 1
ATOM 770 C CA . LYS A 1 101 ? 1.037 10.070 -19.263 1.00 97.88 101 LYS A CA 1
ATOM 771 C C . LYS A 1 101 ? 0.142 9.760 -18.058 1.00 97.88 101 LYS A C 1
ATOM 773 O O . LYS A 1 101 ? 0.090 10.524 -17.104 1.00 97.88 101 LYS A O 1
ATOM 778 N N . SER A 1 102 ? -0.493 8.589 -18.063 1.00 97.81 102 SER A N 1
ATOM 779 C CA . SER A 1 102 ? -1.401 8.180 -16.986 1.00 97.81 102 SER A CA 1
ATOM 780 C C . SER A 1 102 ? -0.677 7.819 -15.679 1.00 97.81 102 SER A C 1
ATOM 782 O O . SER A 1 102 ? -1.290 7.793 -14.611 1.00 97.81 102 SER A O 1
ATOM 784 N N . LEU A 1 103 ? 0.613 7.479 -15.739 1.00 98.00 103 LEU A N 1
ATOM 785 C CA . LEU A 1 103 ? 1.444 7.298 -14.549 1.00 98.00 103 LEU A CA 1
ATOM 786 C C . LEU A 1 103 ? 1.794 8.646 -13.919 1.00 98.00 103 LEU A C 1
ATOM 788 O O . LEU A 1 103 ? 1.632 8.783 -12.710 1.00 98.00 103 LEU A O 1
ATOM 792 N N . VAL A 1 104 ? 2.202 9.626 -14.729 1.00 98.62 104 VAL A N 1
ATOM 793 C CA . VAL A 1 104 ? 2.512 10.989 -14.277 1.00 98.62 104 VAL A CA 1
ATOM 794 C C . VAL A 1 104 ? 1.291 11.627 -13.622 1.00 98.62 104 VAL A C 1
ATOM 796 O O . VAL A 1 104 ? 1.377 12.001 -12.459 1.00 98.62 104 VAL A O 1
ATOM 799 N N . GLU A 1 105 ? 0.130 11.604 -14.283 1.00 98.50 105 GLU A N 1
ATOM 800 C CA . GLU A 1 105 ? -1.122 12.151 -13.730 1.00 98.50 105 GLU A CA 1
ATOM 801 C C . GLU A 1 105 ? -1.463 11.560 -12.347 1.00 98.50 105 GLU A C 1
ATOM 803 O O . GLU A 1 105 ? -1.898 12.264 -11.435 1.00 98.50 105 GLU A O 1
ATOM 808 N N . ARG A 1 106 ? -1.247 10.250 -12.155 1.00 98.38 106 ARG A N 1
ATOM 809 C CA . ARG A 1 106 ? -1.491 9.591 -10.861 1.00 98.38 106 ARG A CA 1
ATOM 810 C C . ARG A 1 106 ? -0.462 9.975 -9.803 1.00 98.38 106 ARG A C 1
ATOM 812 O O . ARG A 1 106 ? -0.840 10.122 -8.644 1.00 98.38 106 ARG A O 1
ATOM 819 N N . LEU A 1 107 ? 0.813 10.095 -10.172 1.00 98.62 107 LEU A N 1
ATOM 820 C CA . LEU A 1 107 ? 1.870 10.521 -9.252 1.00 98.62 107 LEU A CA 1
ATOM 821 C C . LEU A 1 107 ? 1.637 11.962 -8.795 1.00 98.62 107 LEU A C 1
ATOM 823 O O . LEU A 1 107 ? 1.648 12.223 -7.597 1.00 98.62 107 LEU A O 1
ATOM 827 N N . GLU A 1 108 ? 1.330 12.867 -9.722 1.00 98.56 108 GLU A N 1
ATOM 828 C CA . GLU A 1 108 ? 0.990 14.259 -9.414 1.00 98.56 108 GLU A CA 1
ATOM 829 C C . GLU A 1 108 ? -0.227 14.353 -8.495 1.00 98.56 108 GLU A C 1
ATOM 831 O O . GLU A 1 108 ? -0.212 15.117 -7.532 1.00 98.56 108 GLU A O 1
ATOM 836 N N . TYR A 1 109 ? -1.249 13.520 -8.715 1.00 98.62 109 TYR A N 1
ATOM 837 C CA . TYR A 1 109 ? -2.398 13.466 -7.814 1.00 98.62 109 TYR A CA 1
ATOM 838 C C . TYR A 1 109 ? -2.022 12.999 -6.399 1.00 98.62 109 TYR A C 1
ATOM 840 O O . TYR A 1 109 ? -2.498 13.572 -5.420 1.00 98.62 109 TYR A O 1
ATOM 848 N N . ILE A 1 110 ? -1.141 12.001 -6.262 1.00 98.44 110 ILE A N 1
ATOM 849 C CA . ILE A 1 110 ? -0.620 11.574 -4.950 1.00 98.44 110 ILE A CA 1
ATOM 850 C C . ILE A 1 110 ? 0.134 12.729 -4.274 1.00 98.44 110 ILE A C 1
ATOM 852 O O . ILE A 1 110 ? -0.114 13.005 -3.099 1.00 98.44 110 ILE A O 1
ATOM 856 N N . GLY A 1 111 ? 0.994 13.431 -5.018 1.00 98.44 111 GLY A N 1
ATOM 857 C CA . GLY A 1 111 ? 1.699 14.620 -4.537 1.00 98.44 111 GLY A CA 1
ATOM 858 C C . GLY A 1 111 ? 0.741 15.706 -4.053 1.00 98.44 111 GLY A C 1
ATOM 859 O O . GLY A 1 111 ? 0.866 16.186 -2.932 1.00 98.44 111 GLY A O 1
ATOM 860 N N . HIS A 1 112 ? -0.296 16.006 -4.834 1.00 98.38 112 HIS A N 1
ATOM 861 C CA . HIS A 1 112 ? -1.333 16.962 -4.457 1.00 98.38 112 HIS A CA 1
ATOM 862 C C . HIS A 1 112 ? -2.063 16.565 -3.162 1.00 98.38 112 HIS A C 1
ATOM 864 O O . HIS A 1 112 ? -2.320 17.405 -2.295 1.00 98.38 112 HIS A O 1
ATOM 870 N N . LEU A 1 113 ? -2.393 15.280 -2.983 1.00 98.44 113 LEU A N 1
ATOM 871 C CA . LEU A 1 113 ? -2.998 14.792 -1.738 1.00 98.44 113 LEU A CA 1
ATOM 872 C C . LEU A 1 113 ? -2.057 14.959 -0.536 1.00 98.44 113 LEU A C 1
ATOM 874 O O . LEU A 1 113 ? -2.528 15.232 0.570 1.00 98.44 113 LEU A O 1
ATOM 878 N N . TYR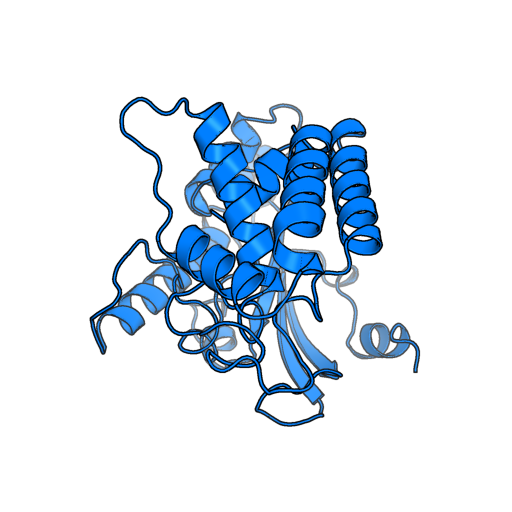 A 1 114 ? -0.748 14.815 -0.733 1.00 97.69 114 TYR A N 1
ATOM 879 C CA . TYR A 1 114 ? 0.247 15.054 0.310 1.00 97.69 114 TYR A CA 1
ATOM 880 C C . TYR A 1 114 ? 0.387 16.549 0.640 1.00 97.69 114 TYR A C 1
ATOM 882 O O . TYR A 1 114 ? 0.272 16.940 1.801 1.00 97.69 114 TYR A O 1
ATOM 890 N N . GLU A 1 115 ? 0.514 17.408 -0.373 1.00 97.38 115 GLU A N 1
ATOM 891 C CA . GLU A 1 115 ? 0.585 18.871 -0.228 1.00 97.38 115 GLU A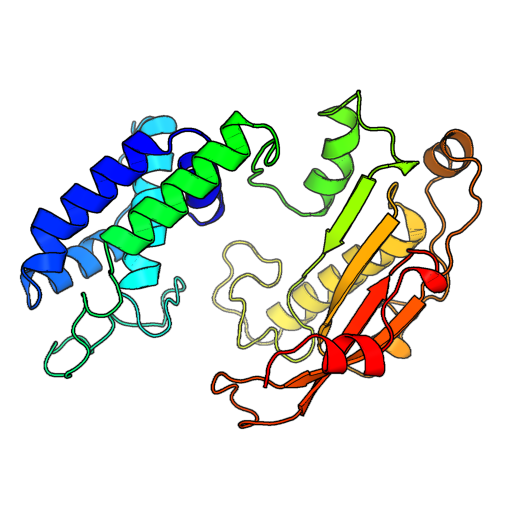 CA 1
ATOM 892 C C . GLU A 1 115 ? -0.642 19.445 0.496 1.00 97.38 115 GLU A C 1
ATOM 894 O O . GLU A 1 115 ? -0.523 20.298 1.379 1.00 97.38 115 GLU A O 1
ATOM 899 N N . THR A 1 116 ? -1.831 18.926 0.181 1.00 97.50 116 THR A N 1
ATOM 900 C CA . THR A 1 116 ? -3.099 19.312 0.824 1.00 97.50 116 THR A CA 1
ATOM 901 C C . THR A 1 116 ? -3.344 18.624 2.171 1.00 97.50 116 THR A C 1
ATOM 903 O O . THR A 1 116 ? -4.415 18.788 2.762 1.00 97.50 116 THR A O 1
ATOM 906 N N . ARG A 1 117 ? -2.366 17.858 2.678 1.00 94.00 117 ARG A N 1
ATOM 907 C CA . ARG A 1 117 ? -2.418 17.093 3.939 1.00 94.00 117 ARG A CA 1
ATOM 908 C C . ARG A 1 117 ? -3.575 16.096 4.028 1.00 94.00 117 ARG A C 1
ATOM 910 O O . ARG A 1 117 ? -4.018 15.741 5.120 1.00 94.00 117 ARG A O 1
ATOM 917 N N . ARG A 1 118 ? -4.070 15.625 2.882 1.00 95.38 118 ARG A N 1
ATOM 918 C CA . ARG A 1 118 ? -4.995 14.482 2.794 1.00 95.38 118 ARG A CA 1
ATOM 919 C C . ARG A 1 118 ? -4.247 13.163 2.967 1.00 95.38 118 ARG A C 1
ATOM 921 O O . ARG A 1 118 ? -4.814 12.214 3.496 1.00 95.38 118 ARG A O 1
ATOM 928 N N . ILE A 1 119 ? -2.971 13.137 2.588 1.00 95.62 119 ILE A N 1
ATOM 929 C CA . ILE A 1 119 ? -1.981 12.162 3.048 1.00 95.62 119 ILE A CA 1
ATOM 930 C C . ILE A 1 119 ? -1.069 12.900 4.025 1.00 95.62 119 ILE A C 1
ATOM 932 O O . ILE A 1 119 ? -0.425 13.872 3.647 1.00 95.62 119 ILE A O 1
ATOM 936 N N . ALA A 1 120 ? -1.038 12.463 5.283 1.00 92.88 120 ALA A N 1
ATOM 937 C CA . ALA A 1 120 ? -0.189 13.088 6.294 1.00 92.88 120 ALA A CA 1
ATOM 938 C C . ALA A 1 120 ? 1.248 12.549 6.252 1.00 92.88 120 ALA A C 1
ATOM 940 O O . ALA A 1 120 ? 2.186 13.327 6.378 1.00 92.88 120 ALA A O 1
ATOM 941 N N . ASP A 1 121 ? 1.415 11.231 6.098 1.00 93.12 121 ASP A N 1
ATOM 942 C CA . ASP A 1 121 ? 2.718 10.558 6.059 1.00 93.12 121 ASP A CA 1
ATOM 943 C C . ASP A 1 121 ? 2.573 9.114 5.541 1.00 93.12 121 ASP A C 1
ATOM 945 O O . ASP A 1 121 ? 1.467 8.572 5.448 1.00 93.12 121 ASP A O 1
ATOM 949 N N . VAL A 1 122 ? 3.703 8.486 5.217 1.00 95.06 122 VAL A N 1
ATOM 950 C CA . VAL A 1 122 ? 3.825 7.087 4.809 1.00 95.06 122 VAL A CA 1
ATOM 951 C C . VAL A 1 122 ? 4.937 6.418 5.611 1.00 95.06 122 VAL A C 1
ATOM 953 O O . VAL A 1 122 ? 6.124 6.719 5.461 1.00 95.06 122 VAL A O 1
ATOM 956 N N . TRP A 1 123 ? 4.570 5.441 6.436 1.00 94.06 123 TRP A N 1
ATOM 957 C CA . TRP A 1 123 ? 5.511 4.791 7.345 1.00 94.06 123 TRP A CA 1
ATOM 958 C C . TRP A 1 123 ? 5.988 3.442 6.812 1.00 94.06 123 TRP A C 1
ATOM 960 O O . TRP A 1 123 ? 5.218 2.627 6.306 1.00 94.06 123 TRP A O 1
ATOM 970 N N . ARG A 1 124 ? 7.287 3.175 6.973 1.00 93.31 124 ARG A N 1
ATOM 971 C CA . ARG A 1 124 ? 7.892 1.860 6.727 1.00 93.31 124 ARG A CA 1
ATOM 972 C C . ARG A 1 124 ? 8.000 1.107 8.051 1.00 93.31 124 ARG A C 1
ATOM 974 O O . ARG A 1 124 ? 9.081 1.032 8.626 1.00 93.31 124 ARG A O 1
ATOM 981 N N . SER A 1 125 ? 6.874 0.601 8.540 1.00 92.00 125 SER A N 1
ATOM 982 C CA . SER A 1 125 ? 6.770 -0.024 9.860 1.00 92.00 125 SER A CA 1
ATOM 983 C C . SER A 1 125 ? 5.782 -1.193 9.852 1.00 92.00 125 SER A C 1
ATOM 985 O O . SER A 1 125 ? 4.981 -1.325 8.926 1.00 92.00 125 SER A O 1
ATOM 987 N N . ASP A 1 126 ? 5.859 -2.064 10.856 1.00 91.81 126 ASP A N 1
ATOM 988 C CA . ASP A 1 126 ? 4.851 -3.096 11.081 1.00 91.81 126 ASP A CA 1
ATOM 989 C C . ASP A 1 126 ? 3.545 -2.483 11.621 1.00 91.81 126 ASP A C 1
ATOM 991 O O . ASP A 1 126 ? 3.504 -1.341 12.093 1.00 91.81 126 ASP A O 1
ATOM 995 N N . TRP A 1 127 ? 2.452 -3.244 11.552 1.00 92.25 127 TRP A N 1
ATOM 996 C CA . TRP A 1 127 ? 1.129 -2.762 11.956 1.00 92.25 127 TRP A CA 1
ATOM 997 C C . TRP A 1 127 ? 1.070 -2.367 13.437 1.00 92.25 127 TRP A C 1
ATOM 999 O O . TRP A 1 127 ? 0.388 -1.400 13.765 1.00 92.25 127 TRP A O 1
ATOM 1009 N N . LYS A 1 128 ? 1.773 -3.073 14.335 1.00 91.38 128 LYS A N 1
ATOM 1010 C CA . LYS A 1 128 ? 1.669 -2.847 15.783 1.00 91.38 128 LYS A CA 1
ATOM 1011 C C . LYS A 1 128 ? 2.371 -1.552 16.152 1.00 91.38 128 LYS A C 1
ATOM 1013 O O . LYS A 1 128 ? 1.797 -0.714 16.846 1.00 91.38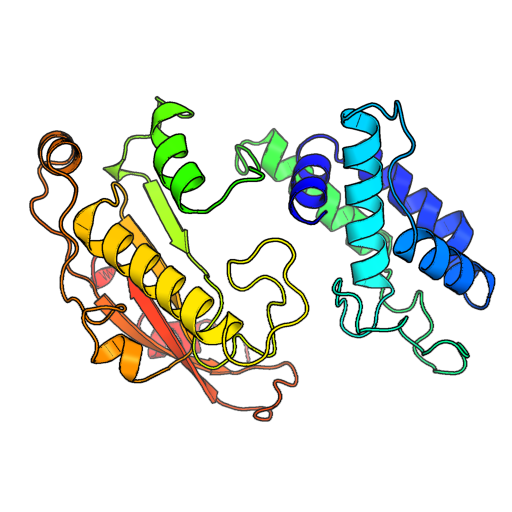 128 LYS A O 1
ATOM 1018 N N . THR A 1 129 ? 3.578 -1.359 15.630 1.00 92.19 129 THR A N 1
ATOM 1019 C CA . THR A 1 129 ? 4.322 -0.106 15.777 1.00 92.19 129 THR A CA 1
ATOM 1020 C C . THR A 1 129 ? 3.561 1.063 15.151 1.00 92.19 129 THR A C 1
ATOM 1022 O O . THR A 1 129 ? 3.466 2.126 15.761 1.00 92.19 129 THR A O 1
ATOM 1025 N N . THR A 1 130 ? 2.945 0.863 13.980 1.00 92.62 130 THR A N 1
ATOM 1026 C CA . THR A 1 130 ? 2.149 1.906 13.315 1.00 92.62 130 THR A CA 1
ATOM 1027 C C . THR A 1 130 ? 0.934 2.308 14.153 1.00 92.62 130 THR A C 1
ATOM 1029 O O . THR A 1 130 ? 0.787 3.483 14.481 1.00 92.62 130 THR A O 1
ATOM 1032 N N . LEU A 1 131 ? 0.088 1.354 14.559 1.00 90.56 131 LEU A N 1
ATOM 1033 C CA . LEU A 1 131 ? -1.135 1.647 15.317 1.00 90.56 131 LEU A CA 1
ATOM 1034 C C . LEU A 1 131 ? -0.842 2.288 16.682 1.00 90.56 131 LEU A C 1
ATOM 1036 O O . LEU A 1 131 ? -1.593 3.160 17.109 1.00 90.56 131 LEU A O 1
ATOM 1040 N N . HIS A 1 132 ? 0.265 1.928 17.338 1.00 87.62 132 HIS A N 1
ATOM 1041 C CA . HIS A 1 132 ? 0.703 2.600 18.566 1.00 87.62 132 HIS A CA 1
ATOM 1042 C C . HIS A 1 132 ? 1.307 3.984 18.332 1.00 87.62 132 HIS A C 1
ATOM 1044 O O . HIS A 1 132 ? 1.118 4.892 19.143 1.00 87.62 132 HIS A O 1
ATOM 1050 N N . GLY A 1 133 ? 2.061 4.149 17.247 1.00 87.81 133 GLY A N 1
ATOM 1051 C CA . GLY A 1 133 ? 2.786 5.381 16.972 1.00 87.81 133 GLY A CA 1
ATOM 1052 C C . GLY A 1 133 ? 1.884 6.536 16.545 1.00 87.81 133 GLY A C 1
ATOM 1053 O O . GLY A 1 133 ? 2.228 7.680 16.829 1.00 87.81 133 GLY A O 1
ATOM 1054 N N . VAL A 1 134 ? 0.731 6.266 15.918 1.00 88.31 134 VAL A N 1
ATOM 1055 C CA . VAL A 1 134 ? -0.161 7.306 15.366 1.00 88.31 134 VAL A CA 1
ATOM 1056 C C . VAL A 1 134 ? -0.568 8.346 16.415 1.00 88.31 134 VAL A C 1
ATOM 1058 O O . VAL A 1 134 ? -0.372 9.534 16.173 1.00 88.31 134 VAL A O 1
ATOM 1061 N N . ALA A 1 135 ? -1.069 7.937 17.587 1.00 80.69 135 ALA A N 1
ATOM 1062 C CA . ALA A 1 135 ? -1.470 8.884 18.641 1.00 80.69 135 ALA A CA 1
ATOM 1063 C C . ALA A 1 135 ? -0.288 9.721 19.158 1.00 80.69 135 ALA A C 1
ATOM 1065 O O . ALA A 1 135 ? -0.421 10.921 19.395 1.00 80.69 135 ALA A O 1
ATOM 1066 N N . SER A 1 136 ? 0.880 9.095 19.315 1.00 83.88 136 SER A N 1
ATOM 1067 C CA . SER A 1 136 ? 2.086 9.762 19.817 1.00 83.88 136 SER A CA 1
ATOM 1068 C C . SER A 1 136 ? 2.668 10.753 18.809 1.00 83.88 136 SER A C 1
ATOM 1070 O O . SER A 1 136 ? 3.169 11.811 19.194 1.00 83.88 136 SER A O 1
ATOM 1072 N N . HIS A 1 137 ? 2.608 10.411 17.521 1.00 89.44 137 HIS A N 1
ATOM 1073 C CA . HIS A 1 137 ? 3.146 11.223 16.437 1.00 89.44 137 HIS A CA 1
ATOM 1074 C C . HIS A 1 137 ? 2.207 12.382 16.083 1.00 89.44 137 HIS A C 1
ATOM 1076 O O . HIS A 1 137 ? 2.649 13.520 15.938 1.00 89.44 137 HIS A O 1
ATOM 1082 N N . TYR A 1 138 ? 0.900 12.123 16.028 1.00 88.94 138 TYR A N 1
ATOM 1083 C CA . TYR A 1 138 ? -0.116 13.124 15.723 1.00 88.94 138 TYR A CA 1
ATOM 1084 C C . TYR A 1 138 ? -0.930 13.472 16.966 1.00 88.94 138 TYR A C 1
ATOM 1086 O O . TYR A 1 138 ? -2.093 13.101 17.098 1.00 88.94 138 TYR A O 1
ATOM 1094 N N . LYS A 1 139 ? -0.324 14.251 17.866 1.00 82.81 139 LYS A N 1
ATOM 1095 C CA . LYS A 1 139 ? -0.918 14.639 19.161 1.00 82.81 139 LYS A CA 1
ATOM 1096 C C . LYS A 1 139 ? -2.260 15.375 19.057 1.00 82.81 139 LYS A C 1
ATOM 1098 O O . LYS A 1 139 ? -2.977 15.482 20.044 1.00 82.81 139 LYS A O 1
ATOM 1103 N N . THR A 1 140 ? -2.578 15.925 17.887 1.00 82.56 140 THR A N 1
ATOM 1104 C CA . THR A 1 140 ? -3.844 16.617 17.610 1.00 82.56 140 THR A CA 1
ATOM 1105 C C . THR A 1 140 ? -4.967 15.672 17.181 1.00 82.56 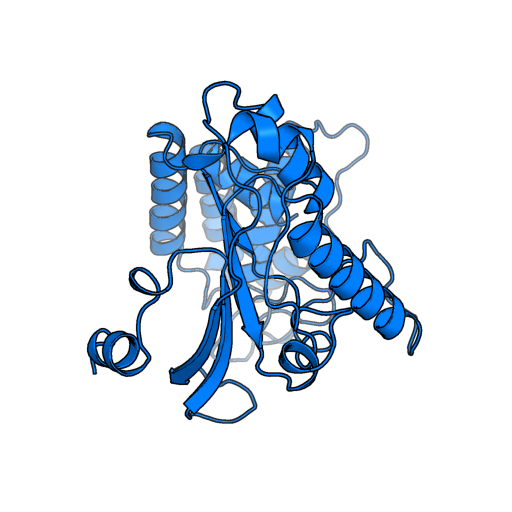140 THR A C 1
ATOM 1107 O O . THR A 1 140 ? -6.122 16.098 17.131 1.00 82.56 140 THR A O 1
ATOM 1110 N N . LEU A 1 141 ? -4.665 14.407 16.866 1.00 81.69 141 LEU A N 1
ATOM 1111 C CA . LEU A 1 141 ? -5.682 13.407 16.568 1.00 81.69 141 LEU A CA 1
ATOM 1112 C C . LEU A 1 141 ? -6.334 12.946 17.867 1.00 81.69 141 LEU A C 1
ATOM 1114 O O . LEU A 1 141 ? -5.701 12.336 18.726 1.00 81.69 141 LEU A O 1
ATOM 1118 N N . LEU A 1 142 ? -7.631 13.209 17.978 1.00 78.56 142 LEU A N 1
ATOM 1119 C CA . LEU A 1 142 ? -8.449 12.638 19.036 1.00 78.56 142 LEU A CA 1
ATOM 1120 C C . LEU A 1 142 ? -8.747 11.171 18.682 1.00 78.56 142 LEU A C 1
ATOM 1122 O O . LEU A 1 142 ? -9.242 10.925 17.576 1.00 78.56 142 LEU A O 1
ATOM 1126 N N . PRO A 1 143 ? -8.459 10.193 19.563 1.00 72.38 143 PRO A N 1
ATOM 1127 C CA . PRO A 1 143 ? -8.652 8.773 19.256 1.00 72.38 143 PRO A CA 1
ATOM 1128 C C . PRO A 1 143 ? -10.072 8.409 18.797 1.00 72.38 143 PRO A C 1
ATOM 1130 O O . PRO A 1 143 ? -10.242 7.534 17.950 1.00 72.38 143 PRO A O 1
ATOM 1133 N N . ASP A 1 144 ? -11.092 9.109 19.297 1.00 75.56 144 ASP A N 1
ATOM 1134 C CA . ASP A 1 144 ? -12.501 8.932 18.929 1.00 75.56 144 ASP A CA 1
ATOM 1135 C C . ASP A 1 144 ? -12.851 9.431 17.511 1.00 75.56 144 ASP A C 1
ATOM 1137 O O . ASP A 1 144 ? -13.910 9.086 16.980 1.00 75.56 144 ASP A O 1
ATOM 1141 N N . ARG A 1 145 ? -11.954 10.194 16.874 1.00 83.38 145 ARG A N 1
ATOM 1142 C CA . ARG A 1 145 ? -12.065 10.684 15.488 1.00 83.38 145 ARG A CA 1
ATOM 1143 C C . ARG A 1 145 ? -11.162 9.947 14.505 1.00 83.38 145 ARG A C 1
ATOM 1145 O O . ARG A 1 145 ? -11.116 10.309 13.330 1.00 83.38 145 ARG A O 1
ATOM 1152 N N . VAL A 1 146 ? -10.454 8.920 14.962 1.00 88.12 146 VAL A N 1
ATOM 1153 C CA . VAL A 1 146 ? -9.601 8.084 14.118 1.00 88.12 146 VAL A CA 1
ATOM 1154 C C . VAL A 1 146 ? -10.330 6.782 13.798 1.00 88.12 146 VAL A C 1
ATOM 1156 O O . VAL A 1 146 ? -10.896 6.123 14.672 1.00 88.12 146 VAL A O 1
ATOM 1159 N N . VAL A 1 147 ? -10.297 6.398 12.522 1.00 91.94 147 VAL A N 1
ATOM 1160 C CA . VAL A 1 147 ? -10.741 5.081 12.059 1.00 91.94 147 VAL A CA 1
ATOM 1161 C C . VAL A 1 147 ? -9.576 4.410 11.350 1.00 91.94 147 VAL A C 1
ATOM 1163 O O . VAL A 1 147 ? -9.037 4.954 10.389 1.00 91.94 147 VAL A O 1
ATOM 1166 N N . ALA A 1 148 ? -9.196 3.223 11.813 1.00 94.00 148 ALA A N 1
ATOM 1167 C CA . ALA A 1 148 ? -8.187 2.408 11.151 1.00 94.00 148 ALA A CA 1
ATOM 1168 C C . ALA A 1 148 ? -8.838 1.487 10.114 1.00 94.00 148 ALA A C 1
ATOM 1170 O O . ALA A 1 148 ? -9.751 0.729 10.437 1.00 94.00 148 ALA A O 1
ATOM 1171 N N . TYR A 1 149 ? -8.348 1.522 8.880 1.00 95.62 149 TYR A N 1
ATOM 1172 C CA . TYR A 1 149 ? -8.675 0.522 7.868 1.00 95.62 149 TYR A CA 1
ATOM 1173 C C . TYR A 1 149 ? -7.544 -0.505 7.794 1.00 95.62 149 TYR A C 1
ATOM 1175 O O . TYR A 1 149 ? -6.381 -0.132 7.635 1.00 95.62 149 TYR A O 1
ATOM 1183 N N . LEU A 1 150 ? -7.883 -1.785 7.935 1.00 95.44 150 LEU A N 1
ATOM 1184 C CA . LEU A 1 150 ? -6.944 -2.898 7.930 1.00 95.44 150 LEU A CA 1
ATOM 1185 C C . LEU A 1 150 ? -7.297 -3.871 6.804 1.00 95.44 150 LEU A C 1
ATOM 1187 O O . LEU A 1 150 ? -8.434 -4.327 6.711 1.00 95.44 150 LEU A O 1
ATOM 1191 N N . ASP A 1 151 ? -6.294 -4.224 6.007 1.00 92.25 151 ASP A N 1
ATOM 1192 C CA . ASP A 1 151 ? -6.386 -5.227 4.942 1.00 92.25 151 ASP A CA 1
ATOM 1193 C C . ASP A 1 151 ? -5.187 -6.187 5.059 1.00 92.25 151 ASP A C 1
ATOM 1195 O O . ASP A 1 151 ? -4.207 -6.080 4.316 1.00 92.25 151 ASP A O 1
ATOM 1199 N N . PRO A 1 152 ? -5.165 -7.042 6.100 1.00 90.31 152 PRO A N 1
ATOM 1200 C CA . PRO A 1 152 ? -4.082 -7.991 6.298 1.00 90.31 152 PRO A CA 1
ATOM 1201 C C . PRO A 1 152 ? -4.103 -9.083 5.212 1.00 90.31 152 PRO A C 1
ATOM 1203 O O . PRO A 1 152 ? -5.117 -9.296 4.549 1.00 90.31 152 PRO A O 1
ATOM 1206 N N . PRO A 1 153 ? -3.001 -9.837 5.061 1.00 83.19 153 PRO A N 1
ATOM 1207 C CA . PRO A 1 153 ? -2.970 -11.022 4.209 1.00 83.19 153 PRO A CA 1
ATOM 1208 C C . PRO A 1 153 ? -4.132 -11.982 4.519 1.00 83.19 153 PRO A C 1
ATOM 1210 O O . PRO A 1 153 ? -4.483 -12.195 5.672 1.00 83.19 153 PRO A O 1
ATOM 1213 N N . TYR A 1 154 ? -4.730 -12.570 3.493 1.00 82.12 154 TYR A N 1
ATOM 1214 C CA . TYR A 1 154 ? -5.916 -13.427 3.619 1.00 82.12 154 TYR A CA 1
ATOM 1215 C C . TYR A 1 154 ? -5.614 -14.827 4.152 1.00 82.12 154 TYR A C 1
ATOM 1217 O O . TYR A 1 154 ? -4.611 -15.411 3.762 1.00 82.12 154 TYR A O 1
ATOM 1225 N N . LEU A 1 155 ? -6.501 -15.422 4.954 1.00 72.06 155 LEU A N 1
ATOM 1226 C CA . LEU A 1 155 ? -6.239 -16.716 5.603 1.00 72.06 155 LEU A CA 1
ATOM 1227 C C . LEU A 1 155 ? -6.209 -17.850 4.574 1.00 72.06 155 LEU A C 1
ATOM 1229 O O . LEU A 1 155 ? -5.287 -18.661 4.575 1.00 72.06 155 LEU A O 1
ATOM 1233 N N . SER A 1 156 ? -7.188 -17.884 3.663 1.00 64.50 156 SER A N 1
ATOM 1234 C CA . SER A 1 156 ? -7.306 -18.942 2.648 1.00 64.50 156 SER A CA 1
ATOM 1235 C C . SER A 1 156 ? -6.554 -18.609 1.351 1.00 64.50 156 SER A C 1
ATOM 1237 O O . SER A 1 156 ? -6.135 -19.504 0.609 1.00 64.50 156 SER A O 1
ATOM 1239 N N . LYS A 1 157 ? -6.343 -17.313 1.074 1.00 57.03 157 LYS A N 1
ATOM 1240 C CA . LYS A 1 157 ? -5.681 -16.818 -0.148 1.00 57.03 157 LYS A CA 1
ATOM 1241 C C . LYS A 1 157 ? -4.196 -16.415 0.062 1.00 57.03 157 LYS A C 1
ATOM 1243 O O . LYS A 1 157 ? -3.533 -16.075 -0.924 1.00 57.03 157 LYS A O 1
ATOM 1248 N N . SER A 1 158 ? -3.648 -16.483 1.287 1.00 50.28 158 SER A N 1
ATOM 1249 C CA . SER A 1 158 ? -2.283 -16.038 1.682 1.00 50.28 158 SER A CA 1
ATOM 1250 C C . SER A 1 158 ? -1.170 -16.631 0.827 1.00 50.28 158 SER A C 1
ATOM 1252 O O . SER A 1 158 ? -0.377 -15.883 0.252 1.00 50.28 158 SER A O 1
ATOM 1254 N N . GLY A 1 159 ? -1.149 -17.959 0.666 1.00 46.12 159 GLY A N 1
ATOM 1255 C CA . GLY A 1 159 ? -0.081 -18.675 -0.042 1.00 46.12 159 GLY A CA 1
ATOM 1256 C C . GLY A 1 159 ? 0.073 -18.319 -1.528 1.00 46.12 159 GLY A C 1
ATOM 1257 O O . GLY A 1 159 ? 1.017 -18.774 -2.170 1.00 46.12 159 GLY A O 1
ATOM 1258 N N . LYS A 1 160 ? -0.844 -17.521 -2.099 1.00 46.41 160 LYS A N 1
ATOM 1259 C CA . LYS A 1 160 ? -0.880 -17.172 -3.530 1.00 46.41 160 LYS A CA 1
ATOM 1260 C C . LYS A 1 160 ? -0.736 -15.673 -3.828 1.00 46.41 160 LYS A C 1
ATOM 1262 O O . LYS A 1 160 ? -0.446 -15.345 -4.975 1.00 46.41 160 LYS A O 1
ATOM 1267 N N . LEU A 1 161 ? -0.941 -14.779 -2.852 1.00 43.09 161 LEU A N 1
ATOM 1268 C CA . LEU A 1 161 ? -1.000 -13.320 -3.077 1.00 43.09 161 LEU A CA 1
ATOM 1269 C C . LEU A 1 161 ? 0.110 -12.522 -2.376 1.00 43.09 161 LEU A C 1
ATOM 1271 O O . LEU A 1 161 ? 0.541 -11.499 -2.905 1.00 43.09 161 LEU A O 1
ATOM 1275 N N . TYR A 1 162 ? 0.619 -12.987 -1.232 1.00 44.47 162 TYR A N 1
ATOM 1276 C CA . TYR A 1 162 ? 1.577 -12.224 -0.431 1.00 44.47 162 TYR A CA 1
ATOM 1277 C C . TYR A 1 162 ? 2.788 -13.091 -0.082 1.00 44.47 162 TYR A C 1
ATOM 1279 O O . TYR A 1 162 ? 2.711 -13.969 0.764 1.00 44.47 162 TYR A O 1
ATOM 1287 N N . ARG A 1 163 ? 3.949 -12.820 -0.700 1.00 42.72 163 ARG A N 1
ATOM 1288 C CA . ARG A 1 163 ? 5.231 -13.427 -0.271 1.00 42.72 163 ARG A CA 1
ATOM 1289 C C . ARG A 1 163 ? 5.671 -12.940 1.118 1.00 42.72 163 ARG A C 1
ATOM 1291 O O . ARG A 1 163 ? 6.499 -13.583 1.743 1.00 42.72 163 ARG A O 1
ATOM 1298 N N . ALA A 1 164 ? 5.131 -11.81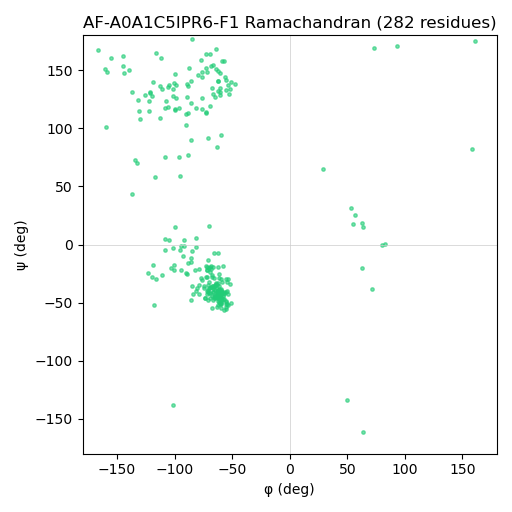2 1.574 1.00 44.84 164 ALA A N 1
ATOM 1299 C CA . ALA A 1 164 ? 5.284 -11.312 2.934 1.00 44.84 164 ALA A CA 1
ATOM 1300 C C . ALA A 1 164 ? 3.904 -11.265 3.594 1.00 44.84 164 ALA A C 1
ATOM 1302 O O . ALA A 1 164 ? 3.423 -10.200 3.982 1.00 44.84 164 ALA A O 1
ATOM 1303 N N . SER A 1 165 ? 3.224 -12.412 3.667 1.00 45.03 165 SER A N 1
ATOM 1304 C CA . SER A 1 165 ? 2.251 -12.592 4.735 1.00 45.03 165 SER A CA 1
ATOM 1305 C C . SER A 1 165 ? 3.035 -12.465 6.035 1.00 45.03 165 SER A C 1
ATOM 1307 O O . SER A 1 165 ? 3.713 -13.400 6.433 1.00 45.03 165 SER A O 1
ATOM 1309 N N . TYR A 1 166 ? 3.057 -11.264 6.604 1.00 42.28 166 TYR A N 1
ATOM 1310 C CA . TYR A 1 166 ? 3.744 -10.929 7.846 1.00 42.28 166 TYR A CA 1
ATOM 1311 C C . TYR A 1 166 ? 5.274 -11.063 7.938 1.00 42.28 166 TYR A C 1
ATOM 1313 O O . TYR A 1 166 ? 5.867 -10.377 8.769 1.00 42.28 166 TYR A O 1
ATOM 1321 N N . ASP A 1 167 ? 5.928 -11.838 7.076 1.00 44.09 167 ASP A N 1
ATOM 1322 C CA . ASP A 1 167 ? 7.333 -12.175 7.283 1.00 44.09 167 ASP A CA 1
ATOM 1323 C C . ASP A 1 167 ? 8.304 -11.364 6.422 1.00 44.09 167 ASP A C 1
ATOM 1325 O O . ASP A 1 167 ? 8.237 -11.300 5.187 1.00 44.09 167 ASP A O 1
ATOM 1329 N N . GLY A 1 168 ? 9.281 -10.776 7.113 1.00 37.66 168 GLY A N 1
ATOM 1330 C CA . GLY A 1 168 ? 10.557 -10.412 6.528 1.00 37.66 168 GLY A CA 1
ATOM 1331 C C . GLY A 1 168 ? 11.281 -11.665 6.034 1.00 37.66 168 GLY A C 1
ATOM 1332 O O . GLY A 1 168 ? 11.375 -12.657 6.738 1.00 37.66 168 GLY A O 1
ATOM 1333 N N . GLN A 1 169 ? 11.779 -11.597 4.799 1.00 36.56 169 GLN A N 1
ATOM 1334 C CA . GLN A 1 169 ? 12.830 -12.447 4.221 1.00 36.56 169 GLN A CA 1
ATOM 1335 C C . GLN A 1 169 ? 12.965 -13.883 4.773 1.00 36.56 169 GLN A C 1
ATOM 1337 O O . GLN A 1 169 ? 14.014 -14.253 5.285 1.00 36.56 169 GLN A O 1
ATOM 1342 N N . ALA A 1 170 ? 11.959 -14.730 4.572 1.00 36.03 170 ALA A N 1
ATOM 1343 C CA . ALA A 1 170 ? 12.114 -16.178 4.711 1.00 36.03 170 ALA A CA 1
ATOM 1344 C C . ALA A 1 170 ? 11.447 -16.884 3.529 1.00 36.03 170 ALA A C 1
ATOM 1346 O O . ALA A 1 170 ? 10.381 -17.483 3.616 1.00 36.03 170 ALA A O 1
ATOM 1347 N N . ALA A 1 171 ? 12.080 -16.786 2.363 1.00 37.06 171 ALA A N 1
ATOM 1348 C CA . ALA A 1 171 ? 11.773 -17.695 1.273 1.00 37.06 171 ALA A CA 1
ATOM 1349 C C . ALA A 1 171 ? 12.629 -18.945 1.458 1.00 37.06 171 ALA A C 1
ATOM 1351 O O . ALA A 1 171 ? 13.764 -18.956 0.985 1.00 37.06 171 ALA A O 1
ATOM 1352 N N . GLN A 1 172 ? 12.084 -19.924 2.190 1.00 37.62 172 GLN A N 1
ATOM 1353 C CA . GLN A 1 172 ? 12.225 -21.379 1.999 1.00 37.62 172 GLN A CA 1
ATOM 1354 C C . GLN A 1 172 ? 11.918 -22.106 3.321 1.00 37.62 172 GLN A C 1
ATOM 1356 O O . GLN A 1 172 ? 12.830 -22.474 4.048 1.00 37.62 172 GLN A O 1
ATOM 1361 N N . ALA A 1 173 ? 10.639 -22.336 3.634 1.00 37.72 173 ALA A N 1
ATOM 1362 C CA . ALA A 1 173 ? 10.242 -23.375 4.592 1.00 37.72 173 ALA A CA 1
ATOM 1363 C C . ALA A 1 173 ? 8.767 -23.756 4.384 1.00 37.72 173 ALA A C 1
ATOM 1365 O O . ALA A 1 173 ? 7.852 -23.035 4.776 1.00 37.72 173 ALA A O 1
ATOM 1366 N N . GLY A 1 174 ? 8.517 -24.885 3.720 1.00 44.22 174 GLY A N 1
ATOM 1367 C CA . GLY A 1 174 ? 7.184 -25.487 3.699 1.00 44.22 174 GLY A CA 1
ATOM 1368 C C . GLY A 1 174 ? 6.759 -25.875 5.120 1.00 44.22 174 GLY A C 1
ATOM 1369 O O . GLY A 1 174 ? 7.583 -26.350 5.891 1.00 44.22 174 GLY A O 1
ATOM 1370 N N . LYS A 1 175 ? 5.477 -25.668 5.447 1.00 42.38 175 LYS A N 1
ATOM 1371 C CA . LYS A 1 175 ? 4.815 -25.837 6.763 1.00 42.38 175 LYS A CA 1
ATOM 1372 C C . LYS A 1 175 ? 5.153 -24.816 7.855 1.00 42.38 175 LYS A C 1
ATOM 1374 O O . LYS A 1 175 ? 4.221 -24.390 8.530 1.00 42.38 175 LYS A O 1
ATOM 1379 N N . ASP A 1 176 ? 6.394 -24.354 7.989 1.00 39.38 176 ASP A N 1
ATOM 1380 C CA . ASP A 1 176 ? 6.718 -23.371 9.040 1.00 39.38 176 ASP A CA 1
ATOM 1381 C C . ASP A 1 176 ? 6.160 -21.960 8.765 1.00 39.38 176 ASP A C 1
ATOM 1383 O O . ASP A 1 176 ? 5.792 -21.213 9.667 1.00 39.38 176 ASP A O 1
ATOM 1387 N N . LEU A 1 177 ? 5.993 -21.612 7.490 1.00 47.19 177 LEU A N 1
ATOM 1388 C CA . LEU A 1 177 ? 5.408 -20.330 7.084 1.00 47.19 177 LEU A CA 1
ATOM 1389 C C . LEU A 1 177 ? 3.902 -20.215 7.398 1.00 47.19 177 LEU A C 1
ATOM 1391 O O . LEU A 1 177 ? 3.384 -19.110 7.549 1.00 47.19 177 LEU A O 1
ATOM 1395 N N . ASP A 1 178 ? 3.191 -21.341 7.519 1.00 58.47 178 ASP A N 1
ATOM 1396 C CA . ASP A 1 178 ? 1.739 -21.353 7.749 1.00 58.47 178 ASP A CA 1
ATOM 1397 C C . ASP A 1 178 ? 1.387 -21.105 9.226 1.00 58.47 178 ASP A C 1
ATOM 1399 O O . ASP A 1 178 ? 0.454 -20.358 9.541 1.00 58.47 178 ASP A O 1
ATOM 1403 N N . TRP A 1 179 ? 2.183 -21.648 10.161 1.00 54.91 179 TRP A N 1
ATOM 1404 C CA . TRP A 1 179 ? 1.983 -21.382 11.590 1.00 54.91 179 TRP A CA 1
ATOM 1405 C C . TRP A 1 179 ? 2.327 -19.938 11.947 1.00 54.91 179 TRP A C 1
ATOM 1407 O O . TRP A 1 179 ? 1.621 -19.339 12.756 1.00 54.91 179 TRP A O 1
ATOM 1417 N N . MET A 1 180 ? 3.370 -19.364 11.339 1.00 57.56 180 MET A N 1
ATOM 1418 C CA . MET A 1 180 ? 3.800 -17.998 11.637 1.00 57.56 180 MET A CA 1
ATOM 1419 C C . MET A 1 180 ? 2.792 -16.978 11.098 1.00 57.56 180 MET A C 1
ATOM 1421 O O . MET A 1 180 ? 2.390 -16.071 11.827 1.00 57.56 180 MET A O 1
ATOM 1425 N N . GLY A 1 181 ? 2.259 -17.197 9.889 1.00 66.19 181 GLY A N 1
ATOM 1426 C CA . GLY A 1 181 ? 1.125 -16.428 9.368 1.00 66.19 181 GLY A CA 1
ATOM 1427 C C . GLY A 1 181 ? -0.119 -16.546 10.256 1.00 66.19 181 GLY A C 1
ATOM 1428 O O . GLY A 1 181 ? -0.723 -15.537 10.626 1.00 66.19 181 GLY A O 1
ATOM 1429 N N . THR A 1 182 ? -0.460 -17.763 10.686 1.00 74.12 182 THR A N 1
ATOM 1430 C CA . THR A 1 182 ? -1.580 -18.000 11.613 1.00 74.12 182 THR A CA 1
ATOM 1431 C C . THR A 1 182 ? -1.373 -17.295 12.957 1.00 74.12 182 THR A C 1
ATOM 1433 O O . THR A 1 182 ? -2.306 -16.695 13.493 1.00 74.12 182 THR A O 1
ATOM 1436 N N . LEU A 1 183 ? -0.155 -17.314 13.502 1.00 81.81 183 LEU A N 1
ATOM 1437 C CA . LEU A 1 183 ? 0.187 -16.625 14.745 1.00 81.81 183 LEU A CA 1
ATOM 1438 C C . LEU A 1 183 ? 0.013 -15.111 14.607 1.00 81.81 183 LEU A C 1
ATOM 1440 O O . LEU A 1 183 ? -0.501 -14.465 15.514 1.00 81.81 183 LEU A O 1
ATOM 1444 N N . GLN A 1 184 ? 0.374 -14.541 13.463 1.00 85.88 184 GLN A N 1
ATOM 1445 C CA . GLN A 1 184 ? 0.227 -13.108 13.222 1.00 85.88 184 GLN A CA 1
ATOM 1446 C C . GLN A 1 184 ? -1.235 -12.684 13.064 1.00 85.88 184 GLN A C 1
ATOM 1448 O O . GLN A 1 184 ? -1.620 -11.628 13.568 1.00 85.88 184 GLN A O 1
ATOM 1453 N N . HIS A 1 185 ? -2.080 -13.534 12.469 1.00 89.75 185 HIS A N 1
ATOM 1454 C CA . HIS A 1 185 ? -3.532 -13.333 12.497 1.00 89.75 185 HIS A CA 1
ATOM 1455 C C . HIS A 1 185 ? -4.082 -13.317 13.919 1.00 89.75 185 HIS A C 1
ATOM 1457 O O . HIS A 1 185 ? -4.861 -12.423 14.253 1.00 89.75 185 HIS A O 1
ATOM 1463 N N . ARG A 1 186 ? -3.634 -14.248 14.768 1.00 91.38 186 ARG A N 1
ATOM 1464 C CA . ARG A 1 186 ? -4.018 -14.291 16.186 1.00 91.38 186 ARG A CA 1
ATOM 1465 C C . ARG A 1 186 ? -3.545 -13.049 16.939 1.00 91.38 186 ARG A C 1
ATOM 1467 O O . ARG A 1 186 ? -4.346 -12.432 17.630 1.00 91.38 186 ARG A O 1
ATOM 1474 N N . ASN A 1 187 ? -2.297 -12.625 16.736 1.00 93.56 187 ASN A N 1
ATOM 1475 C CA . ASN A 1 187 ? -1.742 -11.420 17.358 1.00 93.56 187 ASN A CA 1
ATOM 1476 C C . ASN A 1 187 ? -2.528 -10.163 16.966 1.00 93.56 187 ASN A C 1
ATOM 1478 O O . ASN A 1 187 ? -2.850 -9.338 17.822 1.00 93.56 187 ASN A O 1
ATOM 1482 N N . LEU A 1 188 ? -2.858 -10.010 15.679 1.00 94.62 188 LEU A N 1
ATOM 1483 C CA . LEU A 1 188 ? -3.666 -8.885 15.218 1.00 94.62 188 LEU A CA 1
ATOM 1484 C C . LEU A 1 188 ? -5.088 -8.954 15.788 1.00 94.62 188 LEU A C 1
ATOM 1486 O O . LEU A 1 188 ? -5.615 -7.941 16.239 1.00 94.62 188 LEU A O 1
ATOM 1490 N N . ALA A 1 189 ? -5.716 -10.130 15.786 1.00 94.69 189 ALA A N 1
ATOM 1491 C CA . ALA A 1 189 ? -7.056 -10.311 16.330 1.00 94.69 189 ALA A CA 1
ATOM 1492 C C . ALA A 1 189 ? -7.119 -10.004 17.834 1.00 94.69 189 ALA A C 1
ATOM 1494 O O . ALA A 1 189 ? -8.019 -9.292 18.284 1.00 94.69 189 ALA A O 1
ATOM 1495 N N . GLU A 1 190 ? -6.138 -10.478 18.603 1.00 94.62 190 GLU A N 1
ATOM 1496 C CA . GLU A 1 190 ? -6.008 -10.184 20.026 1.00 94.62 190 GLU A CA 1
ATOM 1497 C C . GLU A 1 190 ? -5.828 -8.685 20.270 1.00 94.62 190 GLU A C 1
ATOM 1499 O O . GLU A 1 190 ? -6.561 -8.106 21.075 1.00 94.62 190 GLU A O 1
ATOM 1504 N N . TYR A 1 191 ? -4.944 -8.040 19.509 1.00 94.06 191 TYR A N 1
ATOM 1505 C CA . TYR A 1 191 ? -4.725 -6.603 19.593 1.00 94.06 191 TYR A CA 1
ATOM 1506 C C . TYR A 1 191 ? -5.993 -5.795 19.300 1.00 94.06 191 TYR A C 1
ATOM 1508 O O . TYR A 1 191 ? -6.393 -4.938 20.091 1.00 94.06 191 TYR A O 1
ATOM 1516 N N . LEU A 1 192 ? -6.670 -6.097 18.187 1.00 94.19 192 LEU A N 1
ATOM 1517 C CA . LEU A 1 192 ? -7.927 -5.446 17.809 1.00 94.19 192 LEU A CA 1
ATOM 1518 C C . LEU A 1 192 ? -9.033 -5.679 18.841 1.00 94.19 192 LEU A C 1
ATOM 1520 O O . LEU A 1 192 ? -9.952 -4.868 18.934 1.00 94.19 192 LEU A O 1
ATOM 1524 N N . ARG A 1 193 ? -8.9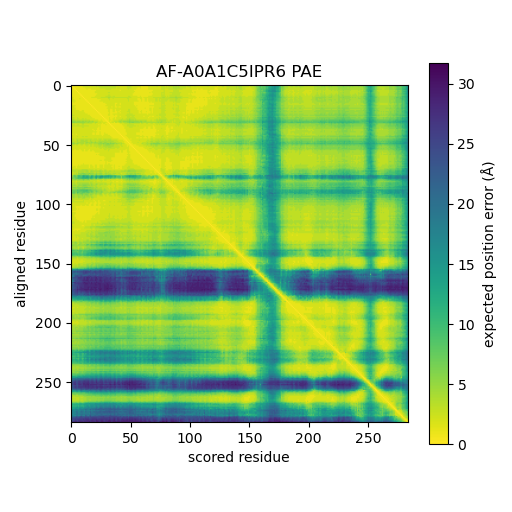57 -6.769 19.611 1.00 93.38 193 ARG A N 1
ATOM 1525 C CA . ARG A 1 193 ? -9.918 -7.106 20.660 1.00 93.38 193 ARG A CA 1
ATOM 1526 C C . ARG A 1 193 ? -9.607 -6.433 21.998 1.00 93.38 193 ARG A C 1
ATOM 1528 O O . ARG A 1 193 ? -10.566 -6.119 22.694 1.00 93.38 193 ARG A O 1
ATOM 1535 N N . GLN A 1 194 ? -8.340 -6.251 22.374 1.00 91.00 194 GLN A N 1
ATOM 1536 C CA . GLN A 1 194 ? -7.952 -5.916 23.759 1.00 91.00 194 GLN A CA 1
ATOM 1537 C C . GLN A 1 194 ? -7.134 -4.623 23.919 1.00 91.00 194 GLN A C 1
ATOM 1539 O O . GLN A 1 194 ? -7.127 -4.030 24.997 1.00 91.00 194 GLN A O 1
ATOM 1544 N N . GLU A 1 195 ? -6.424 -4.183 22.880 1.00 88.94 195 GLU A N 1
ATOM 1545 C CA . GLU A 1 195 ? -5.428 -3.104 22.992 1.00 88.94 195 GLU A CA 1
ATOM 1546 C C . GLU A 1 195 ? -5.742 -1.890 22.114 1.00 88.94 195 GLU A C 1
ATOM 1548 O O . GLU A 1 195 ? -5.354 -0.770 22.449 1.00 88.94 195 GLU A O 1
ATOM 1553 N N . MET A 1 196 ? -6.445 -2.104 21.001 1.00 89.31 196 MET A N 1
ATOM 1554 C CA . MET A 1 196 ? -6.711 -1.074 20.004 1.00 89.31 196 MET A CA 1
ATOM 1555 C C . MET A 1 196 ? -7.387 0.170 20.616 1.00 89.31 196 MET A C 1
ATOM 1557 O O . MET A 1 196 ? -8.227 0.086 21.514 1.00 89.31 196 MET A O 1
ATOM 1561 N N . GLN A 1 197 ? -6.997 1.349 20.133 1.00 86.12 197 GLN A N 1
ATOM 1562 C CA . GLN A 1 197 ? -7.437 2.640 20.689 1.00 86.12 197 GLN A CA 1
ATOM 1563 C C . GLN A 1 197 ? -8.505 3.317 19.826 1.00 86.12 197 GLN A C 1
ATOM 1565 O O . GLN A 1 197 ? -9.242 4.180 20.300 1.00 86.12 197 GLN A O 1
ATOM 1570 N N . TYR A 1 198 ? -8.586 2.911 18.559 1.00 88.50 198 TYR A N 1
ATOM 1571 C CA . TYR A 1 198 ? -9.431 3.519 17.541 1.00 88.50 198 TYR A CA 1
ATOM 1572 C C . TYR A 1 198 ? -10.548 2.569 17.130 1.00 88.50 198 TYR A C 1
ATOM 1574 O O . TYR A 1 198 ? -10.438 1.344 17.263 1.00 88.50 198 TYR A O 1
ATOM 1582 N N . ARG A 1 199 ? -11.606 3.122 16.534 1.00 91.06 199 ARG A N 1
ATOM 1583 C CA . ARG A 1 199 ? -12.517 2.287 15.750 1.00 91.06 199 ARG A CA 1
ATOM 1584 C C . ARG A 1 199 ? -11.787 1.757 14.521 1.00 91.06 199 ARG A C 1
ATOM 1586 O O . ARG A 1 199 ? -10.832 2.363 14.037 1.00 91.06 199 ARG A O 1
ATOM 1593 N N . TRP A 1 200 ? -12.242 0.626 14.004 1.00 94.19 200 TRP A N 1
ATOM 1594 C CA . TRP A 1 200 ? -11.575 -0.030 12.892 1.00 94.19 200 TRP A CA 1
ATOM 1595 C C . TRP A 1 200 ? -12.537 -0.719 11.934 1.00 94.19 200 TRP A C 1
ATOM 1597 O O . TRP A 1 200 ? -13.645 -1.123 12.300 1.00 94.19 200 TRP A O 1
ATOM 1607 N N . ILE A 1 201 ? -12.084 -0.845 10.693 1.00 95.50 201 ILE A N 1
ATOM 1608 C CA . ILE A 1 201 ? -12.675 -1.634 9.620 1.00 95.50 201 ILE A CA 1
ATOM 1609 C C . ILE A 1 201 ? -11.612 -2.637 9.173 1.00 95.50 201 ILE A C 1
ATOM 1611 O O . ILE A 1 201 ? -10.475 -2.254 8.922 1.00 95.50 201 ILE A O 1
ATOM 1615 N N . LEU A 1 202 ? -11.990 -3.904 9.067 1.00 95.19 202 LEU A N 1
ATOM 1616 C CA . LEU A 1 202 ? -11.152 -5.003 8.613 1.00 95.19 202 LEU A CA 1
ATOM 1617 C C . LEU A 1 202 ? -11.823 -5.661 7.402 1.00 95.19 202 LEU A C 1
ATOM 1619 O O . LEU A 1 202 ? -12.917 -6.219 7.537 1.00 95.19 202 LEU A O 1
ATOM 1623 N N . SER A 1 203 ? -11.180 -5.575 6.237 1.00 91.56 203 SER A N 1
ATOM 1624 C CA . SER A 1 203 ? -11.547 -6.352 5.050 1.00 91.56 203 SER A CA 1
ATOM 1625 C C . SER A 1 203 ? -10.808 -7.683 5.059 1.00 91.56 203 SER A C 1
ATOM 1627 O O . SER A 1 203 ? -9.635 -7.750 5.426 1.00 91.56 203 SER A O 1
ATOM 1629 N N . TYR A 1 204 ? -11.502 -8.758 4.696 1.00 89.88 204 TYR A N 1
ATOM 1630 C CA . TYR A 1 204 ? -10.925 -10.095 4.729 1.00 89.88 204 TYR A CA 1
ATOM 1631 C C . TYR A 1 204 ? -11.622 -11.046 3.748 1.00 89.88 204 TYR A C 1
ATOM 1633 O O . TYR A 1 204 ? -12.765 -10.804 3.356 1.00 89.88 204 TYR A O 1
ATOM 1641 N N . ASP A 1 205 ? -10.966 -12.146 3.377 1.00 86.06 205 ASP A N 1
ATOM 1642 C CA . ASP A 1 205 ? -11.617 -13.221 2.631 1.00 86.06 205 ASP A CA 1
ATOM 1643 C C . ASP A 1 205 ? -12.659 -13.959 3.472 1.00 86.06 205 ASP A C 1
ATOM 1645 O O . ASP A 1 205 ? -12.606 -13.986 4.701 1.00 86.06 205 ASP A O 1
ATOM 1649 N N . TYR A 1 206 ? -13.660 -14.553 2.823 1.00 87.12 206 TYR A N 1
ATOM 1650 C CA . TYR A 1 206 ? -14.575 -15.412 3.560 1.00 87.12 206 TYR A CA 1
ATOM 1651 C C . TYR A 1 206 ? -13.888 -16.732 3.922 1.00 87.12 206 TYR A C 1
ATOM 1653 O O . TYR A 1 206 ? -13.606 -17.559 3.057 1.00 87.12 206 TYR A O 1
ATOM 1661 N N . ASP A 1 207 ? -13.697 -16.939 5.219 1.00 85.94 207 ASP A N 1
ATOM 1662 C CA . ASP A 1 207 ? -13.329 -18.211 5.827 1.00 85.94 207 ASP A CA 1
ATOM 1663 C C . ASP A 1 207 ? -14.173 -18.381 7.097 1.00 85.94 207 ASP A C 1
ATOM 1665 O O . ASP A 1 207 ? -14.304 -17.453 7.903 1.00 85.94 207 ASP A O 1
ATOM 1669 N N . GLU A 1 208 ? -14.799 -19.546 7.259 1.00 87.56 208 GLU A N 1
ATOM 1670 C CA . GLU A 1 208 ? -15.712 -19.816 8.374 1.00 87.56 208 GLU A CA 1
ATOM 1671 C C . GLU A 1 208 ? -15.024 -19.662 9.736 1.00 87.56 208 GLU A C 1
ATOM 1673 O O . GLU A 1 208 ? -15.638 -19.156 10.677 1.00 87.56 208 GLU A O 1
ATOM 1678 N N . ARG A 1 209 ? -13.722 -19.968 9.818 1.00 89.19 209 ARG A N 1
ATOM 1679 C CA . ARG A 1 209 ? -12.927 -19.856 11.050 1.00 89.19 209 ARG A CA 1
ATOM 1680 C C . ARG A 1 209 ? -12.895 -18.436 11.607 1.00 89.19 209 ARG A C 1
ATOM 1682 O O . ARG A 1 209 ? -12.847 -18.243 12.818 1.00 89.19 209 ARG A O 1
ATOM 1689 N N . LEU A 1 210 ? -13.004 -17.421 10.748 1.00 88.81 210 LEU A N 1
ATOM 1690 C CA . LEU A 1 210 ? -13.055 -16.010 11.158 1.00 88.81 210 LEU A CA 1
ATOM 1691 C C . LEU A 1 210 ? -14.353 -15.663 11.906 1.00 88.81 210 LEU A C 1
ATOM 1693 O O . LEU A 1 210 ? -14.425 -14.633 12.579 1.00 88.81 210 LEU A O 1
ATOM 1697 N N . LEU A 1 211 ? -15.388 -16.496 11.764 1.00 91.00 211 LEU A N 1
ATOM 1698 C CA . LEU A 1 211 ? -16.687 -16.346 12.416 1.00 91.00 211 LEU A CA 1
ATOM 1699 C C . LEU A 1 211 ? -16.841 -17.244 13.646 1.00 91.00 211 LEU A C 1
ATOM 1701 O O . LEU A 1 211 ? -17.681 -16.935 14.493 1.00 91.00 211 LEU A O 1
ATOM 1705 N N . THR A 1 212 ? -16.061 -18.323 13.746 1.00 91.31 212 THR A N 1
ATOM 1706 C CA . THR A 1 212 ? -16.213 -19.356 14.782 1.00 91.31 212 THR A CA 1
ATOM 1707 C C . THR A 1 212 ? -15.075 -19.396 15.804 1.00 91.31 212 THR A C 1
ATOM 1709 O O . THR A 1 212 ? -15.314 -19.813 16.934 1.00 91.31 212 THR A O 1
ATOM 1712 N N . GLU A 1 213 ? -13.859 -18.954 15.464 1.00 91.38 213 GLU A N 1
ATOM 1713 C CA . GLU A 1 213 ? -12.695 -19.006 16.358 1.00 91.38 213 GLU A CA 1
ATOM 1714 C C . GLU A 1 213 ? -12.413 -17.660 17.045 1.00 91.38 213 GLU A C 1
ATOM 1716 O O . GLU A 1 213 ? -12.034 -16.674 16.407 1.00 91.38 213 GLU A O 1
ATOM 1721 N N . ASP A 1 214 ? -12.525 -17.619 18.376 1.00 86.12 214 ASP A N 1
ATOM 1722 C CA . ASP A 1 214 ? -12.241 -16.416 19.181 1.00 86.12 214 ASP A CA 1
ATOM 1723 C C . ASP A 1 214 ? -10.754 -16.030 19.216 1.00 86.12 214 ASP A C 1
ATOM 1725 O O . ASP A 1 214 ? -10.425 -14.891 19.550 1.00 86.12 214 ASP A O 1
ATOM 1729 N N . ALA A 1 215 ? -9.858 -16.969 18.890 1.00 86.94 215 ALA A N 1
ATOM 1730 C CA . ALA A 1 215 ? -8.436 -16.692 18.677 1.00 86.94 215 ALA A CA 1
ATOM 1731 C C . ALA A 1 215 ? -8.183 -15.935 17.360 1.00 86.94 215 ALA A C 1
ATOM 1733 O O . ALA A 1 215 ? -7.130 -15.327 17.191 1.00 86.94 215 ALA A O 1
ATOM 1734 N N . LEU A 1 216 ? -9.145 -15.980 16.436 1.00 89.94 216 LEU A N 1
ATOM 1735 C CA . LEU A 1 216 ? -9.219 -15.129 15.257 1.00 89.94 216 LEU A CA 1
ATOM 1736 C C . LEU A 1 216 ? -10.247 -14.023 15.540 1.00 89.94 216 LEU A C 1
ATOM 1738 O O . LEU A 1 216 ? -10.294 -13.449 16.626 1.00 89.94 216 LEU A O 1
ATOM 1742 N N . TYR A 1 217 ? -11.091 -13.699 14.565 1.00 93.06 217 TYR A N 1
ATOM 1743 C CA . TYR A 1 217 ? -11.941 -12.518 14.622 1.00 93.06 217 TYR A CA 1
ATOM 1744 C C . TYR A 1 217 ? -13.395 -12.802 15.048 1.00 93.06 217 TYR A C 1
ATOM 1746 O O . TYR A 1 217 ? -14.258 -11.931 14.894 1.00 93.06 217 TYR A O 1
ATOM 1754 N N . ALA A 1 218 ? -13.696 -13.978 15.621 1.00 93.12 218 ALA A N 1
ATOM 1755 C CA . ALA A 1 218 ? -15.063 -14.357 16.010 1.00 93.12 218 ALA A CA 1
ATOM 1756 C C . ALA A 1 218 ? -15.633 -13.534 17.179 1.00 93.12 218 ALA A C 1
ATOM 1758 O O . ALA A 1 218 ? -16.858 -13.376 17.284 1.00 93.12 218 ALA A O 1
ATOM 1759 N N . ALA A 1 219 ? -14.762 -12.909 17.979 1.00 93.94 219 ALA A N 1
ATOM 1760 C CA . ALA A 1 219 ? -15.132 -12.085 19.124 1.00 93.94 219 ALA A CA 1
ATOM 1761 C C . ALA A 1 219 ? -16.243 -11.069 18.789 1.00 93.94 219 ALA A C 1
ATOM 1763 O O . ALA A 1 219 ? -16.264 -10.440 17.725 1.00 93.94 219 ALA A O 1
ATOM 1764 N N . LYS A 1 220 ? -17.209 -10.912 19.701 1.00 93.88 220 LYS A N 1
ATOM 1765 C CA . LYS A 1 220 ? -18.398 -10.055 19.503 1.00 93.88 220 LYS A CA 1
ATOM 1766 C C . LYS A 1 220 ? -18.188 -8.610 19.939 1.00 93.88 220 LYS A C 1
ATOM 1768 O O . LYS A 1 220 ? -18.985 -7.740 19.582 1.00 93.88 220 LYS A O 1
ATOM 1773 N N . ALA A 1 221 ? -17.148 -8.358 20.720 1.00 93.94 221 ALA A N 1
ATOM 1774 C CA . ALA A 1 221 ? -16.826 -7.046 21.235 1.00 93.94 221 ALA A CA 1
ATOM 1775 C C . ALA A 1 221 ? -15.313 -6.856 21.300 1.00 93.94 221 ALA A C 1
ATOM 1777 O O . ALA A 1 221 ? -14.558 -7.797 21.536 1.00 93.94 221 ALA A O 1
ATOM 1778 N N . MET A 1 222 ? -14.915 -5.612 21.092 1.00 92.88 222 MET A N 1
ATOM 1779 C CA . MET A 1 222 ? -13.603 -5.088 21.399 1.00 92.88 222 MET A CA 1
ATOM 1780 C C . MET A 1 222 ? -13.686 -4.360 22.736 1.00 92.88 222 MET A C 1
ATOM 1782 O O . MET A 1 222 ? -14.611 -3.581 22.981 1.00 92.88 222 MET A O 1
ATOM 1786 N N . HIS A 1 223 ? -12.683 -4.570 23.568 1.00 91.06 223 HIS A N 1
ATOM 1787 C CA . HIS A 1 223 ? -12.485 -3.902 24.832 1.00 91.06 223 HIS A CA 1
ATOM 1788 C C . HIS A 1 223 ? -11.234 -3.028 24.721 1.00 91.06 223 HIS A C 1
ATOM 1790 O O . HIS A 1 223 ? -10.139 -3.578 24.673 1.00 91.06 223 HIS A O 1
ATOM 1796 N N . PRO A 1 224 ? -11.365 -1.690 24.678 1.00 82.44 224 PRO A N 1
ATOM 1797 C CA . PRO A 1 224 ? -10.199 -0.812 24.653 1.00 82.44 224 PRO A CA 1
ATOM 1798 C C . PRO A 1 224 ? -9.292 -1.053 25.870 1.00 82.44 224 PRO A C 1
ATOM 1800 O O . PRO A 1 224 ? -9.765 -1.525 26.914 1.00 82.44 224 PRO A O 1
ATOM 1803 N N . SER A 1 225 ? -8.015 -0.682 25.763 1.00 80.56 225 SER A N 1
ATOM 1804 C CA . SER A 1 225 ? -7.083 -0.694 26.901 1.00 80.56 225 SER A CA 1
ATOM 1805 C C . SER A 1 225 ? -7.580 0.203 28.045 1.00 80.56 225 SER A C 1
ATOM 1807 O O . SER A 1 225 ? -8.373 1.112 27.810 1.00 80.56 225 SER A O 1
ATOM 1809 N N . GLY A 1 226 ? -7.123 -0.020 29.285 1.00 79.06 226 GLY A N 1
ATOM 1810 C CA . GLY A 1 226 ? -7.579 0.747 30.461 1.00 79.06 226 GLY A CA 1
ATOM 1811 C C . GLY A 1 226 ? -7.509 2.265 30.255 1.00 79.06 226 GLY A C 1
ATOM 1812 O O . GLY A 1 226 ? -8.526 2.946 30.362 1.00 79.06 226 GLY A O 1
ATOM 1813 N N . LEU A 1 227 ? -6.351 2.755 29.803 1.00 75.81 227 LEU A N 1
ATOM 1814 C CA . LEU A 1 227 ? -6.143 4.159 29.442 1.00 75.81 227 LEU A CA 1
ATOM 1815 C C . LEU A 1 227 ? -7.132 4.638 28.364 1.00 75.81 227 LEU A C 1
ATOM 1817 O O . LEU A 1 227 ? -7.704 5.716 28.471 1.00 75.81 227 LEU A O 1
ATOM 1821 N N . SER A 1 228 ? -7.383 3.824 27.333 1.00 76.38 228 SER A N 1
ATOM 1822 C CA . SER A 1 228 ? -8.332 4.176 26.266 1.00 76.38 228 SER A CA 1
ATOM 1823 C C . SER A 1 228 ? -9.787 4.178 26.739 1.00 76.38 228 SER A C 1
ATOM 1825 O O . SER A 1 228 ? -10.586 4.964 26.233 1.00 76.38 228 SER A O 1
ATOM 1827 N N . ARG A 1 229 ? -10.156 3.321 27.702 1.00 80.25 229 ARG A N 1
ATOM 1828 C CA . ARG A 1 229 ? -11.499 3.328 28.306 1.00 80.25 229 ARG A CA 1
ATOM 1829 C C . ARG A 1 229 ? -11.738 4.604 29.099 1.00 80.25 229 ARG A C 1
ATOM 1831 O O . ARG A 1 229 ? -12.831 5.153 29.010 1.00 80.25 229 ARG A O 1
ATOM 1838 N N . GLU A 1 230 ? -10.735 5.061 29.844 1.00 78.62 230 GLU A N 1
ATOM 1839 C CA . GLU A 1 230 ? -10.788 6.316 30.601 1.00 78.62 230 GLU A CA 1
ATOM 1840 C C . GLU A 1 230 ? -10.867 7.526 29.667 1.00 78.62 230 GLU A C 1
ATOM 1842 O O . GLU A 1 230 ? -11.757 8.356 29.828 1.00 78.62 230 GLU A O 1
ATOM 1847 N N . LEU A 1 231 ? -10.010 7.582 28.640 1.00 74.88 231 LEU A N 1
ATOM 1848 C CA . LEU A 1 231 ? -9.977 8.691 27.680 1.00 74.88 231 LEU A CA 1
ATOM 1849 C C . LEU A 1 231 ? -11.261 8.802 26.848 1.00 74.88 231 LEU A C 1
ATOM 1851 O O . LEU A 1 231 ? -11.775 9.899 26.655 1.00 74.88 231 LEU A O 1
ATOM 1855 N N . ASN A 1 232 ? -11.785 7.678 26.353 1.00 74.31 232 ASN A N 1
ATOM 1856 C CA . ASN A 1 232 ? -12.937 7.679 25.447 1.00 74.31 232 ASN A CA 1
ATOM 1857 C C . ASN A 1 232 ? -14.283 7.521 26.174 1.00 74.31 232 ASN A C 1
ATOM 1859 O O . ASN A 1 232 ? -15.333 7.605 25.539 1.00 74.31 232 ASN A O 1
ATOM 1863 N N . GLY A 1 233 ? -14.285 7.197 27.472 1.00 80.38 233 GLY A N 1
ATOM 1864 C CA . GLY A 1 233 ? -15.499 6.865 28.227 1.00 80.38 233 GLY A CA 1
ATOM 1865 C C . GLY A 1 233 ? -16.219 5.594 27.744 1.00 80.38 233 GLY A C 1
ATOM 1866 O O . GLY A 1 233 ? -17.377 5.359 28.091 1.00 80.38 233 GLY A O 1
ATOM 1867 N N . VAL A 1 234 ? -15.563 4.758 26.929 1.00 82.56 234 VAL A N 1
ATOM 1868 C CA . VAL A 1 234 ? -16.157 3.558 26.323 1.00 82.56 234 VAL A CA 1
ATOM 1869 C C . VAL A 1 234 ? -15.615 2.295 26.982 1.00 82.56 234 VAL A C 1
ATOM 1871 O O . VAL A 1 234 ? -14.424 2.013 26.919 1.00 82.56 234 VAL A O 1
ATOM 1874 N N . LYS A 1 235 ? -16.513 1.457 27.516 1.00 86.00 235 LYS A N 1
ATOM 1875 C CA . LYS A 1 235 ? -16.151 0.144 28.085 1.00 86.00 235 LYS A CA 1
ATOM 1876 C C . LYS A 1 235 ? -15.919 -0.942 27.028 1.00 86.00 235 LYS A C 1
ATOM 1878 O O . LYS A 1 235 ? -15.096 -1.833 27.237 1.00 86.00 235 LYS A O 1
ATOM 1883 N N . ALA A 1 236 ? -16.674 -0.899 25.930 1.00 90.88 236 ALA A N 1
ATOM 1884 C CA . ALA A 1 236 ? -16.568 -1.844 24.824 1.00 90.88 236 ALA A CA 1
ATOM 1885 C C . ALA A 1 236 ? -17.200 -1.290 23.536 1.00 90.88 236 ALA A C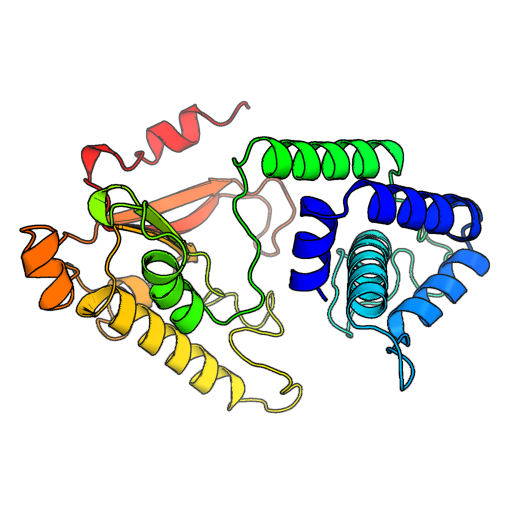 1
ATOM 1887 O O . ALA A 1 236 ? -18.186 -0.552 23.589 1.00 90.88 236 ALA A O 1
ATOM 1888 N N . TRP A 1 237 ? -16.693 -1.724 22.383 1.00 91.12 237 TRP A N 1
ATOM 1889 C CA . TRP A 1 237 ? -17.348 -1.559 21.086 1.00 91.12 237 TRP A CA 1
ATOM 1890 C C . TRP A 1 237 ? -17.811 -2.909 20.552 1.00 91.12 237 TRP A C 1
ATOM 1892 O O . TRP A 1 237 ? -17.056 -3.878 20.542 1.00 91.12 237 TRP A O 1
ATOM 1902 N N . ARG A 1 238 ? -19.052 -2.981 20.067 1.00 93.44 238 ARG A N 1
ATOM 1903 C CA . ARG A 1 238 ? -19.556 -4.179 19.387 1.00 93.44 238 ARG A CA 1
ATOM 1904 C C . ARG A 1 238 ? -18.815 -4.372 18.064 1.00 93.44 238 ARG A C 1
ATOM 1906 O O . ARG A 1 238 ? -18.699 -3.429 17.288 1.00 93.44 238 ARG A O 1
ATOM 1913 N N . ILE A 1 239 ? -18.396 -5.603 17.791 1.00 93.81 239 ILE A N 1
ATOM 1914 C CA . ILE A 1 239 ? -17.838 -6.006 16.500 1.00 93.81 239 ILE A CA 1
ATOM 1915 C C . ILE A 1 239 ? -18.988 -6.499 15.620 1.00 93.81 239 ILE A C 1
ATOM 1917 O O . ILE A 1 239 ? -19.615 -7.529 15.886 1.00 93.81 239 ILE A O 1
ATOM 1921 N N . SER A 1 240 ? -19.274 -5.742 14.568 1.00 92.62 240 SER A N 1
ATOM 1922 C CA . SER A 1 240 ? -20.205 -6.110 13.506 1.00 92.62 240 SER A CA 1
ATOM 1923 C C . SER A 1 240 ? -19.481 -6.939 12.451 1.00 92.62 240 SER A C 1
ATOM 1925 O O . SER A 1 240 ? -18.342 -6.641 12.105 1.00 92.62 240 SER A O 1
ATOM 1927 N N . LYS A 1 241 ? -20.151 -7.969 11.928 1.00 90.88 241 LYS A N 1
ATOM 1928 C CA . LYS A 1 241 ? -19.639 -8.842 10.866 1.00 90.88 241 LYS A CA 1
ATOM 1929 C C . LYS A 1 241 ? -20.640 -8.863 9.720 1.00 90.88 241 LYS A C 1
ATOM 1931 O O . LYS A 1 241 ? -21.834 -9.071 9.956 1.00 90.88 241 LYS A O 1
ATOM 1936 N N . ARG A 1 242 ? -20.176 -8.618 8.498 1.00 88.00 242 ARG A N 1
ATOM 1937 C CA . ARG A 1 242 ? -20.996 -8.600 7.283 1.00 88.00 242 ARG A CA 1
ATOM 1938 C C . ARG A 1 242 ? -20.324 -9.436 6.210 1.00 88.00 242 ARG A C 1
ATOM 1940 O O . ARG A 1 242 ? -19.175 -9.189 5.867 1.00 88.00 242 ARG A O 1
ATOM 1947 N N . ILE A 1 243 ? -21.055 -10.411 5.685 1.00 87.88 243 ILE A N 1
ATOM 1948 C CA . ILE A 1 243 ? -20.649 -11.127 4.479 1.00 87.88 243 ILE A CA 1
ATOM 1949 C C . ILE A 1 243 ? -21.060 -10.254 3.306 1.00 87.88 243 ILE A C 1
ATOM 1951 O O . ILE A 1 243 ? -22.253 -10.006 3.132 1.00 87.88 243 ILE A O 1
ATOM 1955 N N . VAL A 1 244 ? -20.086 -9.808 2.525 1.00 84.62 244 VAL A N 1
ATOM 1956 C CA . VAL A 1 244 ? -20.297 -8.987 1.336 1.00 84.62 244 VAL A CA 1
ATOM 1957 C C . VAL A 1 244 ? -20.095 -9.850 0.104 1.00 84.62 244 VAL A C 1
ATOM 1959 O O . VAL A 1 244 ? -19.174 -10.663 0.055 1.00 84.62 244 VAL A O 1
ATOM 1962 N N . THR A 1 245 ? -20.975 -9.701 -0.884 1.00 81.94 245 THR A N 1
ATOM 1963 C CA . THR A 1 245 ? -20.805 -10.358 -2.183 1.00 81.94 245 THR A CA 1
ATOM 1964 C C . THR A 1 245 ? -20.229 -9.350 -3.159 1.00 81.94 245 THR A C 1
ATOM 1966 O O . THR A 1 245 ? -20.872 -8.344 -3.447 1.00 81.94 245 THR A O 1
ATOM 1969 N N . LEU A 1 246 ? -19.017 -9.606 -3.646 1.00 76.00 246 LEU A N 1
ATOM 1970 C CA . LEU A 1 246 ? -18.361 -8.776 -4.650 1.00 76.00 246 LEU A CA 1
ATOM 1971 C C . LEU A 1 246 ? -18.382 -9.482 -6.004 1.00 76.00 246 LEU A C 1
ATOM 1973 O O . LEU A 1 246 ? -18.076 -10.672 -6.099 1.00 76.00 246 LEU A O 1
ATOM 1977 N N . ASN A 1 247 ? -18.702 -8.732 -7.057 1.00 68.50 247 ASN A N 1
ATOM 1978 C CA . ASN A 1 247 ? -18.581 -9.201 -8.432 1.00 68.50 247 ASN A CA 1
ATOM 1979 C C . ASN A 1 247 ? -17.189 -8.846 -8.950 1.00 68.50 247 ASN A C 1
ATOM 1981 O O . ASN A 1 247 ? -16.914 -7.698 -9.299 1.00 68.50 247 ASN A O 1
ATOM 1985 N N . TYR A 1 248 ? -16.292 -9.829 -8.999 1.00 62.34 248 TYR A N 1
ATOM 1986 C CA . TYR A 1 248 ? -14.973 -9.613 -9.583 1.00 62.34 248 TYR A CA 1
ATOM 1987 C C . TYR A 1 248 ? -15.089 -9.513 -11.111 1.00 62.34 248 TYR A C 1
ATOM 1989 O O . TYR A 1 248 ? -15.419 -10.483 -11.793 1.00 62.34 248 TYR A O 1
ATOM 1997 N N . THR A 1 249 ? -14.812 -8.324 -11.651 1.00 48.50 249 THR A N 1
ATOM 1998 C CA . THR A 1 249 ? -14.815 -8.045 -13.100 1.00 48.50 249 THR A CA 1
ATOM 1999 C C . THR A 1 249 ? -13.506 -8.456 -13.782 1.00 48.50 249 THR A C 1
ATOM 2001 O O . THR A 1 249 ? -13.484 -8.740 -14.981 1.00 48.50 249 THR A O 1
ATOM 2004 N N . ALA A 1 250 ? -12.415 -8.562 -13.019 1.00 45.12 250 ALA A N 1
ATOM 2005 C CA . ALA A 1 250 ? -11.153 -9.140 -13.467 1.00 45.12 250 ALA A CA 1
ATOM 2006 C C . ALA A 1 250 ? -11.135 -10.660 -13.242 1.00 45.12 250 ALA A C 1
ATOM 2008 O O . ALA A 1 250 ? -11.771 -11.164 -12.319 1.00 45.12 250 ALA A O 1
ATOM 2009 N N . SER A 1 251 ? -10.378 -11.395 -14.064 1.00 39.50 251 SER A N 1
ATOM 2010 C CA . SER A 1 251 ? -10.200 -12.846 -13.942 1.00 39.50 251 SER A CA 1
ATOM 2011 C C . SER A 1 251 ? -9.513 -13.215 -12.618 1.00 39.50 251 SER A C 1
ATOM 2013 O O . SER A 1 251 ? -8.294 -13.393 -12.560 1.00 39.50 251 SER A O 1
ATOM 2015 N N . SER A 1 252 ? -10.279 -13.332 -11.536 1.00 41.62 252 SER A N 1
ATOM 2016 C CA . SER A 1 252 ? -9.859 -14.094 -10.368 1.00 41.62 252 SER A CA 1
ATOM 2017 C C . SER A 1 252 ? -9.915 -15.586 -10.731 1.00 41.62 252 SER A C 1
ATOM 2019 O O . SER A 1 252 ? -10.700 -16.021 -11.576 1.00 41.62 252 SER A O 1
ATOM 2021 N N . ARG A 1 253 ? -9.029 -16.402 -10.147 1.00 42.34 253 ARG A N 1
ATOM 2022 C CA . ARG A 1 253 ? -8.900 -17.836 -10.493 1.00 42.34 253 ARG A CA 1
ATOM 2023 C C . ARG A 1 253 ? -10.127 -18.688 -10.134 1.00 42.34 253 ARG A C 1
ATOM 2025 O O . ARG A 1 253 ? -10.158 -19.848 -10.526 1.00 42.34 253 ARG A O 1
ATOM 2032 N N . THR A 1 254 ? -11.115 -18.138 -9.427 1.00 41.75 254 THR A N 1
ATOM 2033 C CA . THR A 1 254 ? -12.428 -18.764 -9.190 1.00 41.75 254 THR A CA 1
ATOM 2034 C C . THR A 1 254 ? -13.399 -18.583 -10.362 1.00 41.75 254 THR A C 1
ATOM 2036 O O . THR A 1 254 ? -14.502 -19.113 -10.320 1.00 41.75 254 THR A O 1
ATOM 2039 N N . GLY A 1 255 ? -12.987 -17.870 -11.417 1.00 45.75 255 GLY A N 1
ATOM 2040 C CA . GLY A 1 255 ? -13.842 -17.484 -12.534 1.00 45.75 255 GLY A CA 1
ATOM 2041 C C . GLY A 1 255 ? -14.461 -16.101 -12.329 1.00 45.75 255 GLY A C 1
ATOM 2042 O O . GLY A 1 255 ? -14.360 -15.502 -11.259 1.00 45.75 255 GLY A O 1
ATOM 2043 N N . ARG A 1 256 ? -15.102 -15.586 -13.384 1.00 49.03 256 ARG A N 1
ATOM 2044 C CA . ARG A 1 256 ? -16.017 -14.443 -13.272 1.00 49.03 256 ARG A CA 1
ATOM 2045 C C . ARG A 1 256 ? -17.205 -14.884 -12.421 1.00 49.03 256 ARG A C 1
ATOM 2047 O O . ARG A 1 256 ? -17.822 -15.896 -12.741 1.00 49.03 256 ARG A O 1
ATOM 2054 N N . GLY A 1 257 ? -17.525 -14.145 -11.365 1.00 57.88 257 GLY A N 1
ATOM 2055 C CA . GLY A 1 257 ? -18.676 -14.472 -10.535 1.00 57.88 257 GLY A CA 1
ATOM 2056 C C . GLY A 1 257 ? -18.652 -13.836 -9.148 1.00 57.88 257 GLY A C 1
ATOM 2057 O O . GLY A 1 257 ? -17.670 -13.182 -8.779 1.00 57.88 257 GLY A O 1
ATOM 2058 N N . PRO A 1 258 ? -19.741 -14.027 -8.389 1.00 66.25 258 PRO A N 1
ATOM 2059 C CA . PRO A 1 258 ? -19.862 -13.534 -7.031 1.00 66.25 258 PRO A CA 1
ATOM 2060 C C . PRO A 1 258 ? -18.866 -14.252 -6.120 1.00 66.25 258 PRO A C 1
ATOM 2062 O O . PRO A 1 258 ? -18.814 -15.481 -6.070 1.00 66.25 258 PRO A O 1
ATOM 2065 N N . ALA A 1 259 ? -18.099 -13.480 -5.366 1.00 77.38 259 ALA A N 1
ATOM 2066 C CA . ALA A 1 259 ? -17.232 -13.985 -4.318 1.00 77.38 259 ALA A CA 1
ATOM 2067 C C . ALA A 1 259 ? -17.658 -13.405 -2.975 1.00 77.38 259 ALA A C 1
ATOM 2069 O O . ALA A 1 259 ? -18.032 -12.235 -2.868 1.00 77.38 259 ALA A O 1
ATOM 2070 N N . ARG A 1 260 ? -17.614 -14.256 -1.952 1.00 84.19 260 ARG A N 1
ATOM 2071 C CA . ARG A 1 260 ? -17.911 -13.862 -0.581 1.00 84.19 260 ARG A CA 1
ATOM 2072 C C . ARG A 1 260 ? -16.639 -13.310 0.040 1.00 84.19 260 ARG A C 1
ATOM 2074 O O . ARG A 1 260 ? -15.642 -14.017 0.148 1.00 84.19 260 ARG A O 1
ATOM 2081 N N . GLU A 1 261 ? -16.715 -12.071 0.485 1.00 87.50 261 GLU A N 1
ATOM 2082 C CA . GLU A 1 261 ? -15.714 -11.436 1.329 1.00 87.50 261 GLU A CA 1
ATOM 2083 C C . GLU A 1 261 ? -16.356 -11.101 2.682 1.00 87.50 261 GLU A C 1
ATOM 2085 O O . GLU A 1 261 ? -17.583 -11.137 2.852 1.00 87.50 261 GLU A O 1
ATOM 2090 N N . LEU A 1 262 ? -15.527 -10.804 3.672 1.00 90.12 262 LEU A N 1
ATOM 2091 C CA . LEU A 1 262 ? -15.945 -10.512 5.030 1.00 90.12 262 LEU A CA 1
ATOM 2092 C C . LEU A 1 262 ? -15.504 -9.101 5.423 1.00 90.12 262 LEU A C 1
ATOM 2094 O O . LEU A 1 262 ? -14.334 -8.740 5.328 1.00 90.12 262 LEU A O 1
ATOM 2098 N N . LEU A 1 263 ? -16.461 -8.312 5.902 1.00 92.19 263 LEU A N 1
ATOM 2099 C CA . LEU A 1 263 ? -16.223 -7.017 6.520 1.00 92.19 263 LEU A CA 1
ATOM 2100 C C . LEU A 1 263 ? -16.478 -7.138 8.021 1.00 92.19 263 LEU A C 1
ATOM 2102 O O . LEU A 1 263 ? -17.603 -7.422 8.450 1.00 92.19 263 LEU A O 1
ATOM 2106 N N . LEU A 1 264 ? -15.443 -6.910 8.822 1.00 93.75 264 LEU A N 1
ATOM 2107 C CA . LEU A 1 264 ? -15.536 -6.856 10.276 1.00 93.75 264 LEU A CA 1
ATOM 2108 C C . LEU A 1 264 ? -15.251 -5.434 10.735 1.00 93.75 264 LEU A C 1
ATOM 2110 O O . LEU A 1 264 ? -14.337 -4.788 10.235 1.00 93.75 264 LEU A O 1
ATOM 2114 N N . THR A 1 265 ? -16.030 -4.907 11.674 1.00 95.19 265 THR A N 1
ATOM 2115 C CA . THR A 1 265 ? -15.838 -3.516 12.091 1.00 95.19 265 THR A CA 1
ATOM 2116 C C . THR A 1 265 ? -16.404 -3.218 13.467 1.00 95.19 265 THR A C 1
ATOM 2118 O O . THR A 1 265 ? -17.422 -3.778 13.875 1.00 95.19 265 THR A O 1
ATOM 2121 N N . THR A 1 266 ? -15.765 -2.284 14.166 1.00 93.88 266 THR A N 1
ATOM 2122 C CA . THR A 1 266 ? -16.285 -1.668 15.393 1.00 93.88 266 THR A CA 1
ATOM 2123 C C . THR A 1 266 ? -17.088 -0.399 15.130 1.00 93.88 266 THR A C 1
ATOM 2125 O O . THR A 1 266 ? -17.528 0.243 16.082 1.00 93.88 266 THR A O 1
ATOM 2128 N N . LEU A 1 267 ? -17.310 -0.004 13.871 1.00 90.88 267 LEU A N 1
ATOM 2129 C CA . LEU A 1 267 ? -18.216 1.094 13.542 1.00 90.88 267 LEU A CA 1
ATOM 2130 C C . LEU A 1 267 ? -19.670 0.759 13.932 1.00 90.88 267 LEU A C 1
ATOM 2132 O O . LEU A 1 267 ? -20.050 -0.419 13.963 1.00 90.88 267 LEU A O 1
ATOM 2136 N N . PRO A 1 268 ? -20.500 1.772 14.253 1.00 85.38 268 PRO A N 1
ATOM 2137 C CA . PRO A 1 268 ? -21.907 1.549 14.565 1.00 85.38 268 PRO A CA 1
ATOM 2138 C C . PRO A 1 268 ? -22.611 0.765 13.445 1.00 85.38 268 PRO A C 1
ATOM 2140 O O . PRO A 1 268 ? -22.424 1.091 12.276 1.00 85.38 268 PRO A O 1
ATOM 2143 N N . PRO A 1 269 ? -23.471 -0.226 13.749 1.00 78.44 269 PRO A N 1
ATOM 2144 C CA . PRO A 1 269 ? -24.121 -1.037 12.715 1.00 78.44 269 PRO A CA 1
ATOM 2145 C C . PRO A 1 269 ? -24.874 -0.230 11.646 1.00 78.44 269 PRO A C 1
ATOM 2147 O O . PRO A 1 269 ? -24.953 -0.673 10.506 1.00 78.44 269 PRO A O 1
ATOM 2150 N N . ALA A 1 270 ? -25.397 0.948 12.006 1.00 79.06 270 ALA A N 1
ATOM 2151 C CA . ALA A 1 270 ? -26.104 1.854 11.102 1.00 79.06 270 ALA A CA 1
ATOM 2152 C C . ALA A 1 270 ? -25.197 2.533 10.057 1.00 79.06 270 ALA A C 1
ATOM 2154 O O . ALA A 1 270 ? -25.692 2.992 9.033 1.00 79.06 270 ALA A O 1
ATOM 2155 N N . THR A 1 271 ? -23.882 2.601 10.291 1.00 75.94 271 THR A N 1
ATOM 2156 C CA . THR A 1 271 ? -22.918 3.201 9.353 1.00 75.94 271 THR A CA 1
ATOM 2157 C C . THR A 1 271 ? -22.274 2.165 8.434 1.00 75.94 271 THR A C 1
ATOM 2159 O O . THR A 1 271 ? -21.442 2.523 7.606 1.00 75.94 271 THR A O 1
ATOM 2162 N N . VAL A 1 272 ? -22.608 0.881 8.591 1.00 69.56 272 VAL A N 1
ATOM 2163 C CA . VAL A 1 272 ? -22.073 -0.209 7.769 1.00 69.56 272 VAL A CA 1
ATOM 2164 C C . VAL A 1 272 ? -23.075 -0.507 6.648 1.00 69.56 272 VAL A C 1
ATOM 2166 O O . VAL A 1 272 ? -24.198 -0.910 6.963 1.00 69.56 272 VAL A O 1
ATOM 2169 N N . PRO A 1 273 ? -22.712 -0.326 5.364 1.00 68.12 273 PRO A N 1
ATOM 2170 C CA . PRO A 1 273 ? -23.616 -0.579 4.242 1.00 68.12 273 PRO A CA 1
ATOM 2171 C C . PRO A 1 273 ? -24.176 -2.009 4.240 1.00 68.12 273 PRO A C 1
ATOM 2173 O O . PRO A 1 273 ? -23.478 -2.962 4.598 1.00 68.12 273 PRO A O 1
ATOM 2176 N N . SER A 1 274 ? -25.437 -2.170 3.828 1.00 71.12 274 SER A N 1
ATOM 2177 C CA . SER A 1 274 ? -26.004 -3.484 3.506 1.00 71.12 274 SER A CA 1
ATOM 2178 C C . SER A 1 274 ? -25.515 -3.956 2.134 1.00 71.12 274 SER A C 1
ATOM 2180 O O . SER A 1 274 ? -25.129 -3.140 1.297 1.00 71.12 274 SER A O 1
ATOM 2182 N N . ASN A 1 275 ? -25.570 -5.267 1.878 1.00 68.12 275 ASN A N 1
ATOM 2183 C CA . ASN A 1 275 ? -25.228 -5.811 0.558 1.00 68.12 275 ASN A CA 1
ATOM 2184 C C . ASN A 1 275 ? -26.073 -5.194 -0.554 1.00 68.12 275 ASN A C 1
ATOM 2186 O O . ASN A 1 275 ? -25.526 -4.836 -1.589 1.00 68.12 275 ASN A O 1
ATOM 2190 N N . ASP A 1 276 ? -27.371 -5.005 -0.315 1.00 68.31 276 ASP A N 1
ATOM 2191 C CA . ASP A 1 276 ? -28.280 -4.406 -1.298 1.00 68.31 276 ASP A CA 1
ATOM 2192 C C . ASP A 1 276 ? -27.838 -2.988 -1.677 1.00 68.31 276 ASP A C 1
ATOM 2194 O O . ASP A 1 276 ? -27.867 -2.614 -2.845 1.00 68.31 276 ASP A O 1
ATOM 2198 N N . ARG A 1 277 ? -27.345 -2.216 -0.699 1.00 64.62 277 ARG A N 1
ATOM 2199 C CA . ARG A 1 277 ? -26.801 -0.876 -0.937 1.00 64.62 277 ARG A CA 1
ATOM 2200 C C . ARG A 1 277 ? -25.477 -0.919 -1.702 1.00 64.62 277 ARG A C 1
ATOM 2202 O O . ARG A 1 277 ? -25.287 -0.124 -2.611 1.00 64.62 277 ARG A O 1
ATOM 2209 N N . LEU A 1 278 ? -24.587 -1.855 -1.365 1.00 64.12 278 LEU A N 1
ATOM 2210 C CA . LEU A 1 278 ? -23.301 -2.014 -2.056 1.00 64.12 278 LEU A CA 1
ATOM 2211 C C . LEU A 1 278 ? -23.477 -2.442 -3.517 1.00 64.12 278 LEU A C 1
ATOM 2213 O O . LEU A 1 278 ? -22.720 -1.996 -4.369 1.00 64.12 278 LEU A O 1
ATOM 2217 N N . LEU A 1 279 ? -24.473 -3.281 -3.812 1.00 62.19 279 LEU A N 1
ATOM 2218 C CA . LEU A 1 279 ? -24.776 -3.727 -5.174 1.00 62.19 279 LEU A CA 1
ATOM 2219 C C . LEU A 1 279 ? -25.496 -2.651 -5.999 1.00 62.19 279 LEU A C 1
ATOM 2221 O O . LEU A 1 279 ? -25.289 -2.590 -7.207 1.00 62.19 279 LEU A O 1
ATOM 2225 N N . ALA A 1 280 ? -26.298 -1.790 -5.366 1.00 60.31 280 ALA A N 1
ATOM 2226 C CA . ALA A 1 280 ? -26.992 -0.687 -6.036 1.00 60.31 280 ALA A CA 1
ATOM 2227 C C . ALA A 1 280 ? -26.060 0.462 -6.474 1.00 60.31 280 ALA A C 1
ATOM 2229 O O . ALA A 1 280 ? -26.413 1.223 -7.370 1.00 60.31 280 ALA A O 1
ATOM 2230 N N . GLU A 1 281 ? -24.883 0.597 -5.853 1.00 54.19 281 GLU A N 1
ATOM 2231 C CA . GLU A 1 281 ? -23.900 1.654 -6.146 1.00 54.19 281 GLU A CA 1
ATOM 2232 C C . GLU A 1 281 ? -22.852 1.243 -7.206 1.00 54.19 281 GLU A C 1
ATOM 2234 O O . GLU A 1 281 ? -22.005 2.059 -7.571 1.00 54.19 281 GLU A O 1
ATOM 2239 N N . VAL A 1 282 ? -22.899 0.011 -7.735 1.00 48.00 282 VAL A N 1
ATOM 2240 C CA . VAL A 1 282 ? -22.034 -0.426 -8.846 1.00 48.00 282 VAL A CA 1
ATOM 2241 C C . VAL A 1 282 ? -22.724 -0.082 -10.173 1.00 48.00 282 VAL A C 1
ATOM 2243 O O . VAL A 1 282 ? -23.758 -0.683 -10.471 1.00 48.00 282 VAL A O 1
ATOM 2246 N N . PRO A 1 283 ? -22.197 0.853 -10.990 1.00 41.19 283 PRO A N 1
ATOM 2247 C CA . PRO A 1 283 ? -22.733 1.088 -12.327 1.00 41.19 283 PRO A CA 1
ATOM 2248 C C . PRO A 1 283 ? -22.601 -0.197 -13.153 1.00 41.19 283 PRO A C 1
ATOM 2250 O O . PRO A 1 283 ? -21.537 -0.823 -13.136 1.00 41.19 283 PRO A O 1
ATOM 2253 N N . GLY A 1 284 ? -23.692 -0.591 -13.817 1.00 39.47 284 GLY A N 1
ATOM 2254 C CA . GLY A 1 284 ? -23.739 -1.748 -14.718 1.00 39.47 284 GLY A CA 1
ATOM 2255 C C . GLY A 1 284 ? -22.845 -1.607 -15.942 1.00 39.47 284 GLY A C 1
ATOM 2256 O O . GLY A 1 284 ? -22.582 -0.456 -16.358 1.00 39.47 284 GLY A O 1
#

InterPro domains:
  IPR012327 D12 class N6 adenine-specific DNA methyltransferase [PTHR30481] (2-265)
  IPR029063 S-adenosyl-L-methionine-dependent methyltransferase superfamily [G3DSA:3.40.50.150] (98-267)
  IPR029063 S-adenosyl-L-methionine-dependent methyltransferase superfamily [SSF53335] (5-264)

Radius of gyration: 21.6 Å; Cα contacts (8 Å, |Δi|>4): 363; chains: 1; bounding box: 56×45×60 Å

Foldseek 3Di:
DVLLLLQCLAPVLVLLLVLLVCLCVQALVVFDPRVLVVLVCLLPDDDDPPDDPVRRSSSVSNSQVLCLQFWVVNDPDDPTDGFCPSRQPDPGTRNNRVPSVVVSVVSVVSNVCNVVCVPVGGDPDDPVCVQVCVCVVCVVDQQANDEAEDEQQALVCNVPPDPPSPDDDDPDDPPVVNVVSVVVQLVVLVCQAEAGLHWYKYKYADDVCCCVPSSHNVDQWHAHYPVSCVSVVDRIFGKDKAWEWDQDPDDDVVGGDTGTIMMITSPDPVPDDHNVRVVVPDDD

Nearest PDB structures (foldseek):
  2aar-assembly1_R  TM=3.744E-01  e=8.300E+00  Deinococcus radiodurans

Solvent-accessible surface area (backbone atoms only — not comparable to full-atom values): 16040 Å² total; per-residue (Å²): 78,70,53,32,25,54,38,34,34,33,78,41,29,65,65,51,44,54,53,49,51,48,51,34,66,72,25,34,72,68,25,65,70,57,25,50,51,50,48,54,47,52,71,69,61,72,81,59,91,87,59,50,69,71,58,45,34,50,53,30,19,48,40,40,54,51,39,35,37,27,18,38,94,34,41,79,56,93,84,51,54,47,25,33,45,93,84,45,79,41,95,48,34,48,39,73,62,56,56,58,70,68,47,44,56,51,36,53,50,43,21,50,34,28,78,72,55,76,40,82,81,68,76,86,67,58,71,68,61,45,69,62,41,47,53,73,73,40,72,84,58,52,50,94,78,42,71,46,82,42,74,65,73,32,88,92,54,25,97,81,74,42,96,55,48,88,46,79,91,73,93,83,54,86,73,60,57,56,55,53,40,51,49,50,49,28,52,51,30,48,37,60,30,46,54,40,70,48,42,36,39,35,51,40,62,63,52,71,58,46,65,71,31,65,64,36,60,32,49,59,52,24,32,41,28,72,71,44,22,67,76,68,72,41,78,61,38,56,42,44,79,44,81,36,76,44,74,45,87,57,86,46,94,88,46,76,46,78,40,63,29,28,42,39,26,42,53,61,74,89,79,52,82,51,59,69,57,60,59,69,70,53,83,130

Secondary structure (DSSP, 8-state):
-HHHHHHHHHHSHHHHHHHHHHHIIIIITT-HHHHHHHHHHHHH--PPTT--HHHHHHHHHHHHHHHHHHBGGG--STT--BTT-TT--SSS-TTTT--HHHHHHHHHHHHHHHHTTSS-----S-HHHHHHHHHHH-TT--GGG-EEEE-PPPTTTHHHH-TTSS-SS----TTHHHHHHHHHHHHHHHHHHHT--SEEEEEEE--THHHH-TTTT--SEE---HHHHHHH--S-EE-EEEEEEEEE-S--TT-SEEEEEEEEE-S-GGGSPPHHHHHHTS--

pLDDT: mean 84.18, std 17.33, range [36.03, 98.75]

Sequence (284 aa):
MVAAFWQVAASRTQELVERIADEHATYVAAGGATALARWDYWRAWKAAPGTSRSTEDLELATKCLFLNRTTFSGILHGQAGPIGGRAQTSEYGIGCRFNLKSLVERLEYIGHLYETRRIADVWRSDWKTTLHGVASHYKTLLPDRVVAYLDPPYLSKSGKLYRASYDGQAAQAGKDLDWMGTLQHRNLAEYLRQEMQYRWILSYDYDERLLTEDALYAAKAMHPSGLSRELNGVKAWRISKRIVTLNYTASSRTGRGPARELLLTTLPPATVPSNDRLLAEVPG

Organism: NCBI:txid745366